Protein AF-A0A936GL35-F1 (afdb_monomer_lite)

Radius of gyration: 24.62 Å; chains: 1; bounding box: 77×46×44 Å

pLDDT: mean 85.45, std 14.95, range [29.06, 98.12]

Structure (mmCIF, N/CA/C/O backbone):
data_AF-A0A936GL35-F1
#
_entry.id   AF-A0A936GL35-F1
#
loop_
_atom_site.group_PDB
_atom_site.id
_atom_site.type_symbol
_atom_site.label_atom_id
_atom_site.label_alt_id
_atom_site.label_comp_id
_atom_site.label_asym_id
_atom_site.label_entity_id
_atom_site.label_seq_id
_atom_site.pdbx_PDB_ins_code
_atom_site.Cartn_x
_atom_site.Cartn_y
_atom_site.Cartn_z
_atom_site.occupancy
_atom_site.B_iso_or_equiv
_atom_site.auth_seq_id
_atom_site.auth_comp_id
_atom_site.auth_asym_id
_atom_site.auth_atom_id
_atom_site.pdbx_PDB_model_num
ATOM 1 N N . MET A 1 1 ? 2.923 -17.963 -24.687 1.00 51.06 1 MET A N 1
ATOM 2 C CA . MET A 1 1 ? 3.925 -16.899 -24.458 1.00 51.06 1 MET A CA 1
ATOM 3 C C . MET A 1 1 ? 3.407 -15.841 -23.490 1.00 51.06 1 MET A C 1
ATOM 5 O O . MET A 1 1 ? 3.815 -15.902 -22.345 1.00 51.06 1 MET A O 1
ATOM 9 N N . GLU A 1 2 ? 2.473 -14.949 -23.850 1.00 57.03 2 GLU A N 1
ATOM 10 C CA . GLU A 1 2 ? 1.998 -13.884 -22.927 1.00 57.03 2 GLU A CA 1
ATOM 11 C C . GLU A 1 2 ? 1.304 -14.424 -21.653 1.00 57.03 2 GLU A C 1
ATOM 13 O O . GLU A 1 2 ? 1.467 -13.886 -20.559 1.00 57.03 2 GLU A O 1
ATOM 18 N N . ASN A 1 3 ? 0.609 -15.560 -21.772 1.00 65.06 3 ASN A N 1
ATOM 19 C CA . ASN A 1 3 ? -0.053 -16.235 -20.650 1.00 65.06 3 ASN A CA 1
ATOM 20 C C . ASN A 1 3 ? 0.929 -16.950 -19.696 1.00 65.06 3 ASN A C 1
ATOM 22 O O . ASN A 1 3 ? 0.654 -17.083 -18.505 1.00 65.06 3 ASN A O 1
ATOM 26 N N . ASP A 1 4 ? 2.087 -17.383 -20.204 1.00 80.75 4 ASP A N 1
ATOM 27 C CA . ASP A 1 4 ? 3.083 -18.113 -19.411 1.00 80.75 4 ASP A CA 1
ATOM 28 C C . ASP A 1 4 ? 3.861 -17.150 -18.507 1.00 80.75 4 ASP A C 1
ATOM 30 O O . ASP A 1 4 ? 4.088 -17.434 -17.334 1.00 80.75 4 ASP A O 1
ATOM 34 N N . SER A 1 5 ? 4.192 -15.962 -19.016 1.00 81.00 5 SER A N 1
ATOM 35 C CA . SER A 1 5 ? 4.879 -14.916 -18.254 1.00 81.00 5 SER A CA 1
ATOM 36 C C . SER A 1 5 ? 4.019 -14.339 -17.122 1.00 81.00 5 SER A C 1
ATOM 38 O O . SER A 1 5 ? 4.527 -14.147 -16.020 1.00 81.00 5 SER A O 1
ATOM 40 N N . ILE A 1 6 ? 2.712 -14.129 -17.336 1.00 84.75 6 ILE A N 1
ATOM 41 C CA . ILE A 1 6 ? 1.787 -13.705 -16.263 1.00 84.75 6 ILE A CA 1
ATOM 42 C C . ILE A 1 6 ? 1.683 -14.781 -15.180 1.00 84.75 6 ILE A C 1
ATOM 44 O O . ILE A 1 6 ? 1.697 -14.470 -13.988 1.00 84.75 6 ILE A O 1
ATOM 48 N N . LYS A 1 7 ? 1.609 -16.054 -15.580 1.00 87.69 7 LYS A N 1
ATOM 49 C CA . LYS A 1 7 ? 1.590 -17.170 -14.634 1.00 87.69 7 LYS A CA 1
ATOM 50 C C . LYS A 1 7 ? 2.860 -17.191 -13.779 1.00 87.69 7 LYS A C 1
ATOM 52 O O . LYS A 1 7 ? 2.754 -17.260 -12.559 1.00 87.69 7 LYS A O 1
ATOM 57 N N . LEU A 1 8 ? 4.032 -17.047 -14.396 1.00 86.75 8 LEU A N 1
ATOM 58 C CA . LEU A 1 8 ? 5.314 -16.989 -13.687 1.00 86.75 8 LEU A CA 1
ATOM 59 C C . LEU A 1 8 ? 5.418 -15.776 -12.749 1.00 86.75 8 LEU A C 1
ATOM 61 O O . LEU A 1 8 ? 5.945 -15.905 -11.646 1.00 86.75 8 LEU A O 1
ATOM 65 N N . LEU A 1 9 ? 4.883 -14.615 -13.146 1.00 86.88 9 LEU A N 1
ATOM 66 C CA . LEU A 1 9 ? 4.795 -13.440 -12.273 1.00 86.88 9 LEU A CA 1
ATOM 67 C C . LEU A 1 9 ? 3.940 -13.737 -11.037 1.00 86.88 9 LEU A C 1
ATOM 69 O O . LEU A 1 9 ? 4.377 -13.489 -9.916 1.00 86.88 9 LEU A O 1
ATOM 73 N N . ASN A 1 10 ? 2.755 -14.322 -11.227 1.00 88.12 10 ASN A N 1
ATOM 74 C CA . ASN A 1 10 ? 1.870 -14.694 -10.123 1.00 88.12 10 ASN A CA 1
ATOM 75 C C . ASN A 1 10 ? 2.507 -15.743 -9.200 1.00 88.12 10 ASN A C 1
ATOM 77 O O . ASN A 1 10 ? 2.387 -15.636 -7.983 1.00 88.12 10 ASN A O 1
ATOM 81 N N . GLU A 1 11 ? 3.220 -16.724 -9.756 1.00 88.56 11 GLU A N 1
ATOM 82 C CA . GLU A 1 11 ? 3.972 -17.715 -8.979 1.00 88.56 11 GLU A CA 1
ATOM 83 C C . GLU A 1 11 ? 5.111 -17.070 -8.173 1.00 88.56 11 GLU A C 1
ATOM 85 O O . GLU A 1 11 ? 5.317 -17.421 -7.011 1.00 88.56 11 GLU A O 1
ATOM 90 N N . GLY A 1 12 ? 5.833 -16.108 -8.756 1.00 86.38 12 GLY A N 1
ATOM 91 C CA . GLY A 1 12 ? 6.865 -15.337 -8.058 1.00 86.38 12 GLY A CA 1
ATOM 92 C C . GLY A 1 12 ? 6.296 -14.519 -6.897 1.00 86.38 12 GLY A C 1
ATOM 93 O O . GLY A 1 12 ? 6.844 -14.548 -5.795 1.00 86.38 12 GLY A O 1
ATOM 94 N N . ILE A 1 13 ? 5.156 -13.852 -7.116 1.00 88.81 13 ILE A N 1
ATOM 95 C CA . ILE A 1 13 ? 4.438 -13.108 -6.071 1.00 88.81 13 ILE A CA 1
ATOM 96 C C . ILE A 1 13 ? 3.977 -14.056 -4.960 1.00 88.81 13 ILE A C 1
ATOM 98 O O . ILE A 1 13 ? 4.218 -13.773 -3.790 1.00 88.81 13 ILE A O 1
ATOM 102 N N . ALA A 1 14 ? 3.361 -15.191 -5.305 1.00 87.50 14 ALA A N 1
ATOM 103 C CA . ALA A 1 14 ? 2.882 -16.167 -4.328 1.00 87.50 14 ALA A CA 1
ATOM 104 C C . ALA A 1 14 ? 4.016 -16.663 -3.418 1.00 87.50 14 ALA A C 1
ATOM 106 O O . ALA A 1 14 ? 3.887 -16.601 -2.198 1.00 87.50 14 ALA A O 1
ATOM 107 N N . LYS A 1 15 ? 5.166 -17.037 -3.995 1.00 86.25 15 LYS A N 1
ATOM 108 C CA . LYS A 1 15 ? 6.361 -17.440 -3.231 1.00 86.25 15 LYS A CA 1
ATOM 109 C C . LYS A 1 15 ? 6.863 -16.333 -2.302 1.00 86.25 15 LYS A C 1
ATOM 111 O O . LYS A 1 15 ? 7.239 -16.602 -1.163 1.00 86.25 15 LYS A O 1
ATOM 116 N N . GLY A 1 16 ? 6.861 -15.087 -2.773 1.00 82.25 16 GLY A N 1
ATOM 117 C CA . GLY A 1 16 ? 7.250 -13.934 -1.964 1.00 82.25 16 GLY A CA 1
ATOM 118 C C . GLY A 1 16 ? 6.297 -13.672 -0.794 1.00 82.25 16 GLY A C 1
ATOM 119 O O . GLY A 1 16 ? 6.745 -13.385 0.314 1.00 82.25 16 GLY A O 1
ATOM 120 N N . LEU A 1 17 ? 4.989 -13.838 -1.007 1.00 85.38 17 LEU A N 1
ATOM 121 C CA . LEU A 1 17 ? 3.982 -13.713 0.047 1.00 85.38 17 LEU A CA 1
ATOM 122 C C . LEU A 1 17 ? 4.060 -14.861 1.059 1.00 85.38 17 LEU A C 1
ATOM 124 O O . LEU A 1 17 ? 3.935 -14.622 2.258 1.00 85.38 17 LEU A O 1
ATOM 128 N N . GLU A 1 18 ? 4.315 -16.089 0.607 1.00 84.69 18 GLU A N 1
ATOM 129 C CA . GLU A 1 18 ? 4.531 -17.250 1.478 1.00 84.69 18 GLU A CA 1
ATOM 130 C C . GLU A 1 18 ? 5.744 -17.065 2.396 1.00 84.69 18 GLU A C 1
ATOM 132 O O . GLU A 1 18 ? 5.697 -17.462 3.564 1.00 84.69 18 GLU A O 1
ATOM 137 N N . ALA A 1 19 ? 6.795 -16.388 1.917 1.00 79.25 19 ALA A N 1
ATOM 138 C CA . ALA A 1 19 ? 7.976 -16.072 2.718 1.00 79.25 19 ALA A CA 1
ATOM 139 C C . ALA A 1 19 ? 7.658 -15.209 3.955 1.00 79.25 19 ALA A C 1
ATOM 141 O O . ALA A 1 19 ? 8.441 -15.191 4.905 1.00 79.25 19 ALA A O 1
ATOM 142 N N . ASN A 1 20 ? 6.500 -14.536 4.010 1.00 72.75 20 ASN A N 1
ATOM 143 C CA . ASN A 1 20 ? 6.080 -13.800 5.205 1.00 72.75 20 ASN A CA 1
ATOM 144 C C . ASN A 1 20 ? 5.788 -14.700 6.410 1.00 72.75 20 ASN A C 1
ATOM 146 O O . ASN A 1 20 ? 5.863 -14.211 7.536 1.00 72.75 20 ASN A O 1
ATOM 150 N N . ASN A 1 21 ? 5.528 -15.992 6.190 1.00 79.94 21 ASN A N 1
ATOM 151 C CA . ASN A 1 21 ? 5.362 -16.982 7.257 1.00 79.94 21 ASN A CA 1
ATOM 152 C C . ASN A 1 21 ? 6.700 -17.519 7.794 1.00 79.94 21 ASN A C 1
ATOM 154 O O . ASN A 1 21 ? 6.721 -18.227 8.800 1.00 79.94 21 ASN A O 1
ATOM 158 N N . LEU A 1 22 ? 7.810 -17.212 7.121 1.00 84.38 22 LEU A N 1
ATOM 159 C CA . LEU A 1 22 ? 9.152 -17.623 7.520 1.00 84.38 22 LEU A CA 1
ATOM 160 C C . LEU A 1 22 ? 9.770 -16.593 8.470 1.00 84.38 22 LEU A C 1
ATOM 162 O O . LEU A 1 22 ? 9.292 -15.467 8.615 1.00 84.38 22 LEU A O 1
ATOM 166 N N . THR A 1 23 ? 10.875 -16.961 9.115 1.00 82.75 23 THR A N 1
ATOM 167 C CA . THR A 1 23 ? 11.624 -16.060 10.003 1.00 82.75 23 THR A CA 1
ATOM 168 C C . THR A 1 23 ? 13.122 -16.115 9.707 1.00 82.75 23 THR A C 1
ATOM 170 O O . THR A 1 23 ? 13.605 -17.003 9.004 1.00 82.75 23 THR A O 1
ATOM 173 N N . GLY A 1 24 ? 13.870 -15.128 10.206 1.00 87.69 24 GLY A N 1
ATOM 174 C CA . GLY A 1 24 ? 15.328 -15.096 10.093 1.00 87.69 24 GLY A CA 1
ATOM 175 C C . GLY A 1 24 ? 15.858 -15.060 8.654 1.00 87.69 24 GLY A C 1
ATOM 176 O O . GLY A 1 24 ? 15.269 -14.452 7.760 1.00 87.69 24 GLY A O 1
ATOM 177 N N . PHE A 1 25 ? 17.011 -15.697 8.441 1.00 90.62 25 PHE A N 1
ATOM 178 C CA . PHE A 1 25 ? 17.733 -15.664 7.165 1.00 90.62 25 PHE A CA 1
ATOM 179 C C . PHE A 1 25 ? 16.987 -16.378 6.030 1.00 90.62 25 PHE A C 1
ATOM 181 O O . PHE A 1 25 ? 17.080 -15.966 4.879 1.00 90.62 25 PHE A O 1
ATOM 188 N N . GLU A 1 26 ? 16.200 -17.407 6.348 1.00 87.38 26 GLU A N 1
ATOM 189 C CA . GLU A 1 26 ? 15.399 -18.130 5.357 1.00 87.38 26 GLU A CA 1
ATOM 190 C C . GLU A 1 26 ? 14.366 -17.210 4.696 1.00 87.38 26 GLU A C 1
ATOM 192 O O . GLU A 1 26 ? 14.246 -17.191 3.470 1.00 87.38 26 GLU A O 1
ATOM 197 N N . LYS A 1 27 ? 13.693 -16.370 5.497 1.00 86.88 27 LYS A N 1
ATOM 198 C CA . LYS A 1 27 ? 12.799 -15.324 4.985 1.00 86.88 27 LYS A CA 1
ATOM 199 C C . LYS A 1 27 ? 13.535 -14.378 4.039 1.00 86.88 27 LYS A C 1
ATOM 201 O O . LYS A 1 27 ? 13.040 -14.104 2.948 1.00 86.88 27 LYS A O 1
ATOM 206 N N . ALA A 1 28 ? 14.708 -13.891 4.445 1.00 87.25 28 ALA A N 1
ATOM 207 C CA . ALA A 1 28 ? 15.498 -12.963 3.637 1.00 87.25 28 ALA A CA 1
ATOM 208 C C . ALA A 1 28 ? 15.908 -13.585 2.293 1.00 87.25 28 ALA A C 1
ATOM 210 O O . ALA A 1 28 ? 15.754 -12.956 1.246 1.00 87.25 28 ALA A O 1
ATOM 211 N N . PHE A 1 29 ? 16.361 -14.839 2.313 1.00 90.06 29 PHE A N 1
ATOM 212 C CA . PHE A 1 29 ? 16.752 -15.570 1.113 1.00 90.06 29 PHE A CA 1
ATOM 213 C C . PHE A 1 29 ? 15.563 -15.798 0.169 1.00 90.06 29 PHE A C 1
ATOM 215 O O . PHE A 1 29 ? 15.650 -15.481 -1.014 1.00 90.06 29 PHE A O 1
ATOM 222 N N . LYS A 1 30 ? 14.418 -16.260 0.689 1.00 88.50 30 LYS A N 1
ATOM 223 C CA . LYS A 1 30 ? 13.209 -16.500 -0.118 1.00 88.50 30 LYS A CA 1
ATOM 224 C C . LYS A 1 30 ? 12.635 -15.224 -0.723 1.00 88.50 30 LYS A C 1
ATOM 226 O O . LYS A 1 30 ? 12.221 -15.227 -1.882 1.00 88.50 30 LYS A O 1
ATOM 231 N N . LEU A 1 31 ? 12.647 -14.127 0.032 1.00 87.00 31 LEU A N 1
ATOM 232 C CA . LEU A 1 31 ? 12.223 -12.828 -0.479 1.00 87.00 31 LEU A CA 1
ATOM 233 C C . LEU A 1 31 ? 13.169 -12.332 -1.582 1.00 87.00 31 LEU A C 1
ATOM 235 O O . LEU A 1 31 ? 12.703 -11.846 -2.608 1.00 87.00 31 LEU A O 1
ATOM 239 N N . SER A 1 32 ? 14.483 -12.518 -1.412 1.00 88.31 32 SER A N 1
ATOM 240 C CA . SER A 1 32 ? 15.481 -12.178 -2.431 1.00 88.31 32 SER A CA 1
ATOM 241 C C . SER A 1 32 ? 15.303 -12.993 -3.715 1.00 88.31 32 SER A C 1
ATOM 243 O O . SER A 1 32 ? 15.305 -12.409 -4.798 1.00 88.31 32 SER A O 1
ATOM 245 N N . GLU A 1 33 ? 15.064 -14.307 -3.618 1.00 89.69 33 GLU A N 1
ATOM 246 C CA . GLU A 1 33 ? 14.746 -15.150 -4.781 1.00 89.69 33 GLU A CA 1
ATOM 247 C C . GLU A 1 33 ? 13.512 -14.625 -5.528 1.00 89.69 33 GLU A C 1
ATOM 249 O O . GLU A 1 33 ? 13.537 -14.486 -6.753 1.00 89.69 33 GLU A O 1
ATOM 254 N N . ALA A 1 34 ? 12.442 -14.290 -4.798 1.00 89.75 34 ALA A N 1
ATOM 255 C CA . ALA A 1 34 ? 11.228 -13.739 -5.392 1.00 89.75 34 ALA A CA 1
ATOM 256 C C . ALA A 1 34 ? 11.496 -12.397 -6.093 1.00 89.75 34 ALA A C 1
ATOM 258 O O . ALA A 1 34 ? 11.051 -12.201 -7.223 1.00 89.75 34 ALA A O 1
ATOM 259 N N . MET A 1 35 ? 12.266 -11.498 -5.470 1.00 90.38 35 MET A N 1
ATOM 260 C CA . MET A 1 35 ? 12.645 -10.217 -6.074 1.00 90.38 35 MET A CA 1
ATOM 261 C C . MET A 1 35 ? 13.411 -10.408 -7.385 1.00 90.38 35 MET A C 1
ATOM 263 O O . MET A 1 35 ? 13.028 -9.813 -8.388 1.00 90.38 35 MET A O 1
ATOM 267 N N . VAL A 1 36 ? 14.426 -11.279 -7.416 1.00 90.88 36 VAL A N 1
ATOM 268 C CA . VAL A 1 36 ? 15.220 -11.557 -8.629 1.00 90.88 36 VAL A CA 1
ATOM 269 C C . VAL A 1 36 ? 14.340 -12.098 -9.757 1.00 90.88 36 VAL A C 1
ATOM 271 O O . VAL A 1 36 ? 14.443 -11.658 -10.905 1.00 90.88 36 VAL A O 1
ATOM 274 N N . VAL A 1 37 ? 13.428 -13.022 -9.440 1.00 90.44 37 VAL A N 1
ATOM 275 C CA . VAL A 1 37 ? 12.483 -13.569 -10.423 1.00 90.44 37 VAL A CA 1
ATOM 276 C C . VAL A 1 37 ? 11.584 -12.464 -10.975 1.00 90.44 37 VAL A C 1
ATOM 278 O O . VAL A 1 37 ? 11.484 -12.313 -12.194 1.00 90.44 37 VAL A O 1
ATOM 281 N N . LEU A 1 38 ? 10.972 -11.652 -10.111 1.00 92.50 38 LEU A N 1
ATOM 282 C CA . LEU A 1 38 ? 10.093 -10.560 -10.536 1.00 92.50 38 LEU A CA 1
ATOM 283 C C . LEU A 1 38 ? 10.844 -9.503 -11.352 1.00 92.50 38 LEU A C 1
ATOM 285 O O . LEU A 1 38 ? 10.326 -9.024 -12.362 1.00 92.50 38 LEU A O 1
ATOM 289 N N . GLU A 1 39 ? 12.082 -9.181 -10.977 1.00 91.94 39 GLU A N 1
ATOM 290 C CA . GLU A 1 39 ? 12.938 -8.293 -11.755 1.00 91.94 39 GLU A CA 1
ATOM 291 C C . GLU A 1 39 ? 13.219 -8.853 -13.150 1.00 91.94 39 GLU A C 1
ATOM 293 O O . GLU A 1 39 ? 13.154 -8.107 -14.124 1.00 91.94 39 GLU A O 1
ATOM 298 N N . SER A 1 40 ? 13.471 -10.152 -13.294 1.00 90.88 40 SER A N 1
ATOM 299 C CA . SER A 1 40 ? 13.706 -10.745 -14.617 1.00 90.88 40 SER A CA 1
ATOM 300 C C . SER A 1 40 ? 12.449 -10.766 -15.502 1.00 90.88 40 SER A C 1
ATOM 302 O O . SER A 1 40 ? 12.537 -10.546 -16.709 1.00 90.88 40 SER A O 1
ATOM 304 N N . LEU A 1 41 ? 11.271 -10.983 -14.905 1.00 90.62 41 LEU A N 1
ATOM 305 C CA . LEU A 1 41 ? 10.007 -11.160 -15.628 1.00 90.62 41 LEU A CA 1
ATOM 306 C C . LEU A 1 41 ? 9.317 -9.843 -15.996 1.00 90.62 41 LEU A C 1
ATOM 308 O O . LEU A 1 41 ? 8.616 -9.779 -17.005 1.00 90.62 41 LEU A O 1
ATOM 312 N N . LEU A 1 42 ? 9.506 -8.785 -15.203 1.00 91.38 42 LEU A N 1
ATOM 313 C CA . LEU A 1 42 ? 8.980 -7.448 -15.493 1.00 91.38 42 LEU A CA 1
ATOM 314 C C . LEU A 1 42 ? 9.821 -6.764 -16.580 1.00 91.38 42 LEU A C 1
ATOM 316 O O . LEU A 1 42 ? 10.592 -5.834 -16.313 1.00 91.38 42 LEU A O 1
ATOM 320 N N . THR A 1 43 ? 9.695 -7.257 -17.811 1.00 91.25 43 THR A N 1
ATOM 321 C CA . THR A 1 43 ? 10.356 -6.704 -18.998 1.00 91.25 43 THR A CA 1
ATOM 322 C C . THR A 1 43 ? 9.789 -5.335 -19.374 1.00 91.25 43 THR A C 1
ATOM 324 O O . THR A 1 43 ? 8.773 -4.879 -18.843 1.00 91.25 43 THR A O 1
ATOM 327 N N . ASP A 1 44 ? 10.428 -4.674 -20.335 1.00 91.38 44 ASP A N 1
ATOM 328 C CA . ASP A 1 44 ? 9.981 -3.375 -20.840 1.00 91.38 44 ASP A CA 1
ATOM 329 C C . ASP A 1 44 ? 8.548 -3.408 -21.371 1.00 91.38 44 ASP A C 1
ATOM 331 O O . ASP A 1 44 ? 7.792 -2.465 -21.143 1.00 91.38 44 ASP A O 1
ATOM 335 N N . ASP A 1 45 ? 8.148 -4.499 -22.020 1.00 89.12 45 ASP A N 1
ATOM 336 C CA . ASP A 1 45 ? 6.800 -4.632 -22.570 1.00 89.12 45 ASP A CA 1
ATOM 337 C C . ASP A 1 45 ? 5.735 -4.807 -21.483 1.00 89.12 45 ASP A C 1
ATOM 339 O O . ASP A 1 45 ? 4.635 -4.283 -21.635 1.00 89.12 45 ASP A O 1
ATOM 343 N N . TYR A 1 46 ? 6.080 -5.419 -20.345 1.00 89.31 46 TYR A N 1
ATOM 344 C CA . TYR A 1 46 ? 5.209 -5.457 -19.164 1.00 89.31 46 TYR A CA 1
ATOM 345 C C . TYR A 1 46 ? 5.174 -4.121 -18.418 1.00 89.31 46 TYR A C 1
ATOM 347 O O . TYR A 1 46 ? 4.128 -3.707 -17.916 1.00 89.31 46 TYR A O 1
ATOM 355 N N . MET A 1 47 ? 6.303 -3.416 -18.352 1.00 93.75 47 MET A N 1
ATOM 356 C CA . MET A 1 47 ? 6.390 -2.149 -17.627 1.00 93.75 47 MET A CA 1
ATOM 357 C C . MET A 1 47 ? 5.693 -0.999 -18.358 1.00 93.75 47 MET A C 1
ATOM 359 O O . MET A 1 47 ? 5.095 -0.151 -17.698 1.00 93.75 47 MET A O 1
ATOM 363 N N . LYS A 1 48 ? 5.724 -0.958 -19.697 1.00 93.19 48 LYS A N 1
ATOM 364 C CA . LYS A 1 48 ? 5.070 0.087 -20.512 1.00 93.19 48 LYS A CA 1
ATOM 365 C C . LYS A 1 48 ? 3.598 0.337 -20.131 1.00 93.19 48 LYS A C 1
ATOM 367 O O . LYS A 1 48 ? 3.285 1.483 -19.797 1.00 93.19 48 LYS A O 1
ATOM 372 N N . PRO A 1 49 ? 2.691 -0.663 -20.136 1.00 92.25 49 PRO A N 1
ATOM 373 C CA . PRO A 1 49 ? 1.289 -0.441 -19.783 1.00 92.25 49 PRO A CA 1
ATOM 374 C C . PRO A 1 49 ? 1.109 -0.049 -18.312 1.00 92.25 49 PRO A C 1
ATOM 376 O O . PRO A 1 49 ? 0.253 0.774 -18.004 1.00 92.25 49 PRO A O 1
ATOM 379 N N . ILE A 1 50 ? 1.942 -0.565 -17.402 1.00 92.69 50 ILE A N 1
ATOM 380 C CA . ILE A 1 50 ? 1.888 -0.194 -15.981 1.00 92.69 50 ILE A CA 1
ATOM 381 C C . ILE A 1 50 ? 2.273 1.277 -15.791 1.00 92.69 50 ILE A C 1
ATOM 383 O O . ILE A 1 50 ? 1.557 2.027 -15.128 1.00 92.69 50 ILE A O 1
ATOM 387 N N . ILE A 1 51 ? 3.365 1.716 -16.422 1.00 92.50 51 ILE A N 1
ATOM 388 C CA . ILE A 1 51 ? 3.822 3.111 -16.394 1.00 92.50 51 ILE A CA 1
ATOM 389 C C . ILE A 1 51 ? 2.783 4.038 -17.032 1.00 92.50 51 ILE A C 1
ATOM 391 O O . ILE A 1 51 ? 2.587 5.148 -16.544 1.00 92.50 51 ILE A O 1
ATOM 395 N N . ALA A 1 52 ? 2.070 3.588 -18.067 1.00 92.38 52 ALA A N 1
ATOM 396 C CA . ALA A 1 52 ? 0.998 4.366 -18.688 1.00 92.38 52 ALA A CA 1
ATOM 397 C C . ALA A 1 52 ? -0.176 4.655 -17.731 1.00 92.38 52 ALA A C 1
ATOM 399 O O . ALA A 1 52 ? -0.882 5.643 -17.918 1.00 92.38 52 ALA A O 1
ATOM 400 N N . MET A 1 53 ? -0.369 3.844 -16.683 1.00 92.81 53 MET A N 1
ATOM 401 C CA . MET A 1 53 ? -1.386 4.095 -15.654 1.00 92.81 53 MET A CA 1
ATOM 402 C C . MET A 1 53 ? -0.925 5.065 -14.550 1.00 92.81 53 MET A C 1
ATOM 404 O O . MET A 1 53 ? -1.732 5.415 -13.680 1.00 92.81 53 MET A O 1
ATOM 408 N N . LYS A 1 54 ? 0.338 5.513 -14.565 1.00 91.75 54 LYS A N 1
ATOM 409 C CA . LYS A 1 54 ? 0.886 6.487 -13.608 1.00 91.75 54 LYS A CA 1
ATOM 410 C C . LYS A 1 54 ? 0.069 7.785 -13.608 1.00 91.75 54 LYS A C 1
ATOM 412 O O . LYS A 1 54 ? -0.325 8.288 -14.657 1.00 91.75 54 LYS A O 1
ATOM 417 N N . GLY A 1 55 ? -0.173 8.338 -12.424 1.00 89.56 55 GLY A N 1
ATOM 418 C CA . GLY A 1 55 ? -0.927 9.576 -12.215 1.00 89.56 55 GLY A CA 1
ATOM 419 C C . GLY A 1 55 ? -2.442 9.412 -12.340 1.00 89.56 55 GLY A C 1
ATOM 420 O O . GLY A 1 55 ? -3.197 10.351 -12.078 1.00 89.56 55 GLY A O 1
ATOM 421 N N . SER A 1 56 ? -2.921 8.216 -12.690 1.00 90.44 56 SER A N 1
ATOM 422 C CA . SER A 1 56 ? -4.347 7.918 -12.782 1.00 90.44 56 SER A CA 1
ATOM 423 C C . SER A 1 56 ? -4.893 7.343 -11.473 1.00 90.44 56 SER A C 1
ATOM 425 O O . SER A 1 56 ? -4.173 6.782 -10.651 1.00 90.44 56 SER A O 1
ATOM 427 N N . ARG A 1 57 ? -6.215 7.435 -11.287 1.00 88.75 57 ARG A N 1
ATOM 428 C CA . ARG A 1 57 ? -6.908 6.758 -10.173 1.00 88.75 57 ARG A CA 1
ATOM 429 C C . ARG A 1 57 ? -6.974 5.237 -10.347 1.00 88.75 57 ARG A C 1
ATOM 431 O O . ARG A 1 57 ? -7.253 4.546 -9.375 1.00 88.75 57 ARG A O 1
ATOM 438 N N . LEU A 1 58 ? -6.788 4.745 -11.573 1.00 92.94 58 LEU A N 1
ATOM 439 C CA . LEU A 1 58 ? -6.857 3.321 -11.898 1.00 92.94 58 LEU A CA 1
ATOM 440 C C . LEU A 1 58 ? -5.518 2.612 -11.684 1.00 92.94 58 LEU A C 1
ATOM 442 O O . LEU A 1 58 ? -5.535 1.420 -11.408 1.00 92.94 58 LEU A O 1
ATOM 446 N N . GLY A 1 59 ? -4.396 3.326 -11.790 1.00 94.44 59 GLY A N 1
ATOM 447 C CA . GLY A 1 59 ? -3.049 2.816 -11.534 1.00 94.44 59 GLY A CA 1
ATOM 448 C C . GLY A 1 59 ? -2.540 3.216 -10.158 1.00 94.44 59 GLY A C 1
ATOM 449 O O . GLY A 1 59 ? -3.077 2.780 -9.145 1.00 94.44 59 GLY A O 1
ATOM 450 N N . PHE A 1 60 ? -1.516 4.067 -10.146 1.00 95.06 60 PHE A N 1
ATOM 451 C CA . PHE A 1 60 ? -0.853 4.600 -8.956 1.00 95.06 60 PHE A CA 1
ATOM 452 C C . PHE A 1 60 ? -0.454 6.061 -9.184 1.00 95.06 60 PHE A C 1
ATOM 454 O O . PHE A 1 60 ? -0.298 6.498 -10.328 1.00 95.06 60 PHE A O 1
ATOM 461 N N . LYS A 1 61 ? -0.256 6.816 -8.103 1.00 93.25 61 LYS A N 1
ATOM 462 C CA . LYS A 1 61 ? 0.220 8.206 -8.161 1.00 93.25 61 LYS A CA 1
ATOM 463 C C . LYS A 1 61 ? 1.657 8.332 -7.687 1.00 93.25 61 LYS A C 1
ATOM 465 O O . LYS A 1 61 ? 2.154 7.490 -6.936 1.00 93.25 61 LYS A O 1
ATOM 470 N N . THR A 1 62 ? 2.303 9.418 -8.089 1.00 92.56 62 THR A N 1
ATOM 471 C CA . THR A 1 62 ? 3.638 9.787 -7.626 1.00 92.56 62 THR A CA 1
ATOM 472 C C . THR A 1 62 ? 3.707 11.247 -7.193 1.00 92.56 62 THR A C 1
ATOM 474 O O . THR A 1 62 ? 2.966 12.096 -7.686 1.00 92.56 62 THR A O 1
ATOM 477 N N . ASP A 1 63 ? 4.630 11.571 -6.290 1.00 90.19 63 ASP A N 1
ATOM 478 C CA . ASP A 1 63 ? 4.943 12.960 -5.914 1.00 90.19 63 ASP A CA 1
ATOM 479 C C . ASP A 1 63 ? 5.631 13.763 -7.036 1.00 90.19 63 ASP A C 1
ATOM 481 O O . ASP A 1 63 ? 5.811 14.973 -6.911 1.00 90.19 63 ASP A O 1
ATOM 485 N N . LYS A 1 64 ? 5.948 13.111 -8.161 1.00 89.31 64 LYS A N 1
ATOM 486 C CA . LYS A 1 64 ? 6.501 13.718 -9.376 1.00 89.31 64 LYS A CA 1
ATOM 487 C C . LYS A 1 64 ? 5.489 13.834 -10.521 1.00 89.31 64 LYS A C 1
ATOM 489 O O . LYS A 1 64 ? 5.855 14.221 -11.622 1.00 89.31 64 LYS A O 1
ATOM 494 N N . ASP A 1 65 ? 4.206 13.538 -10.298 1.00 83.31 65 ASP A N 1
ATOM 495 C CA . ASP A 1 65 ? 3.196 13.560 -11.374 1.00 83.31 65 ASP A CA 1
ATOM 496 C C . ASP A 1 65 ? 3.007 14.954 -12.001 1.00 83.31 65 ASP A C 1
ATOM 498 O O . ASP A 1 65 ? 2.596 15.084 -13.154 1.00 83.31 65 ASP A O 1
ATOM 502 N N . THR A 1 66 ? 3.337 16.011 -11.261 1.00 69.56 66 THR A N 1
ATOM 503 C CA . THR A 1 66 ? 3.314 17.390 -11.744 1.00 69.56 66 THR A CA 1
ATOM 504 C C . THR A 1 66 ? 4.731 17.863 -12.068 1.00 69.56 66 THR A C 1
ATOM 506 O O . THR A 1 66 ? 5.545 17.953 -11.154 1.00 69.56 66 THR A O 1
ATOM 509 N N . LYS A 1 67 ? 4.961 18.286 -13.325 1.00 53.59 67 LYS A N 1
ATOM 510 C CA . LYS A 1 67 ? 6.153 19.000 -13.857 1.00 53.59 67 LYS A CA 1
ATOM 511 C C . LYS A 1 67 ? 7.256 18.158 -14.516 1.00 53.59 67 LYS A C 1
ATOM 513 O O . LYS A 1 67 ? 8.402 18.281 -14.112 1.00 53.59 67 LYS A O 1
ATOM 518 N N . GLY A 1 68 ? 6.968 17.384 -15.567 1.00 61.56 68 GLY A N 1
ATOM 519 C CA . GLY A 1 68 ? 7.995 16.856 -16.499 1.00 61.56 68 GLY A CA 1
ATOM 520 C C . GLY A 1 68 ? 9.096 15.959 -15.899 1.00 61.56 68 GLY A C 1
ATOM 521 O O . GLY A 1 68 ? 9.910 15.416 -16.636 1.00 61.56 68 GLY A O 1
ATOM 522 N N . ASP A 1 69 ? 9.101 15.792 -14.582 1.00 75.06 69 ASP A N 1
ATOM 523 C CA . ASP A 1 69 ? 9.950 14.939 -13.782 1.00 75.06 69 ASP A CA 1
ATOM 524 C C . ASP A 1 69 ? 9.190 13.629 -13.586 1.00 75.06 69 ASP A C 1
ATOM 526 O O . ASP A 1 69 ? 7.975 13.591 -13.400 1.00 75.06 69 ASP A O 1
ATOM 530 N N . SER A 1 70 ? 9.890 12.518 -13.707 1.00 84.06 70 SER A N 1
ATOM 531 C CA . SER A 1 70 ? 9.314 11.201 -13.508 1.00 84.06 70 SER A CA 1
ATOM 532 C C . SER A 1 70 ? 10.383 10.334 -12.899 1.00 84.06 70 SER A C 1
ATOM 534 O O . SER A 1 70 ? 11.547 10.389 -13.296 1.00 84.06 70 SER A O 1
ATOM 536 N N . TYR A 1 71 ? 9.977 9.475 -11.972 1.00 91.25 71 TYR A N 1
ATOM 537 C CA . TYR A 1 71 ? 10.829 8.361 -11.598 1.00 91.25 71 TYR A CA 1
ATOM 538 C C . TYR A 1 71 ? 11.183 7.538 -12.835 1.00 91.25 71 TYR A C 1
ATOM 540 O O . TYR A 1 71 ? 10.369 7.400 -13.759 1.00 91.25 71 TYR A O 1
ATOM 548 N N . SER A 1 72 ? 12.412 7.024 -12.842 1.00 92.88 72 SER A N 1
ATOM 549 C CA . SER A 1 72 ? 12.877 6.134 -13.893 1.00 92.88 72 SER A CA 1
ATOM 550 C C . SER A 1 72 ? 12.084 4.826 -13.863 1.00 92.88 72 SER A C 1
ATOM 552 O O . SER A 1 72 ? 11.472 4.466 -12.849 1.00 92.88 72 SER A O 1
ATOM 554 N N . LYS A 1 73 ? 12.105 4.092 -14.977 1.00 93.06 73 LYS A N 1
ATOM 555 C CA . LYS A 1 73 ? 11.470 2.773 -15.085 1.00 93.06 73 LYS A CA 1
ATOM 556 C C . LYS A 1 73 ? 11.965 1.831 -13.984 1.00 93.06 73 LYS A C 1
ATOM 558 O O . LYS A 1 73 ? 11.171 1.081 -13.431 1.00 93.06 73 LYS A O 1
ATOM 563 N N . GLU A 1 74 ? 13.245 1.912 -13.636 1.00 94.00 74 GLU A N 1
ATOM 564 C CA . GLU A 1 74 ? 13.904 1.093 -12.616 1.00 94.00 74 GLU A CA 1
ATOM 565 C C . GLU A 1 74 ? 13.334 1.383 -11.221 1.00 94.00 74 GLU A C 1
ATOM 567 O O . GLU A 1 74 ? 12.985 0.455 -10.494 1.00 94.00 74 GLU A O 1
ATOM 572 N N . ILE A 1 75 ? 13.146 2.662 -10.869 1.00 94.56 75 ILE A N 1
ATOM 573 C CA . ILE A 1 75 ? 12.530 3.046 -9.589 1.00 94.56 75 ILE A CA 1
ATOM 574 C C . ILE A 1 75 ? 11.071 2.585 -9.532 1.00 94.56 75 ILE A C 1
ATOM 576 O O . ILE A 1 75 ? 10.646 2.025 -8.520 1.00 94.56 75 ILE A O 1
ATOM 580 N N . ILE A 1 76 ? 10.307 2.784 -10.613 1.00 95.00 76 ILE A N 1
ATOM 581 C CA . ILE A 1 76 ? 8.903 2.354 -10.680 1.00 95.00 76 ILE A CA 1
ATOM 582 C C . ILE A 1 76 ? 8.805 0.833 -10.543 1.00 95.00 76 ILE A C 1
ATOM 584 O O . ILE A 1 76 ? 7.979 0.344 -9.778 1.00 95.00 76 ILE A O 1
ATOM 588 N N . LYS A 1 77 ? 9.666 0.090 -11.242 1.00 95.81 77 LYS A N 1
ATOM 589 C CA . LYS A 1 77 ? 9.734 -1.372 -11.185 1.00 95.81 77 LYS A CA 1
ATOM 590 C C . LYS A 1 77 ? 10.052 -1.871 -9.777 1.00 95.81 77 LYS A C 1
ATOM 592 O O . LYS A 1 77 ? 9.337 -2.732 -9.280 1.00 95.81 77 LYS A O 1
ATOM 597 N N . ARG A 1 78 ? 11.050 -1.290 -9.105 1.00 95.62 78 ARG A N 1
ATOM 598 C CA . ARG A 1 78 ? 11.379 -1.613 -7.708 1.00 95.62 78 ARG A CA 1
ATOM 599 C C . ARG A 1 78 ? 10.185 -1.388 -6.777 1.00 95.62 78 ARG A C 1
ATOM 601 O O . ARG A 1 78 ? 9.830 -2.281 -6.016 1.00 95.62 78 ARG A O 1
ATOM 608 N N . CYS A 1 79 ? 9.536 -0.226 -6.877 1.00 95.56 79 CYS A N 1
ATOM 609 C CA . CYS A 1 79 ? 8.373 0.103 -6.048 1.00 95.56 79 CYS A CA 1
ATOM 610 C C . CYS A 1 79 ? 7.178 -0.813 -6.330 1.00 95.56 79 CYS A C 1
ATOM 612 O O . CYS A 1 79 ? 6.446 -1.178 -5.416 1.00 95.56 79 CYS A O 1
ATOM 614 N N . LEU A 1 80 ? 6.975 -1.186 -7.594 1.00 96.19 80 LEU A N 1
ATOM 615 C CA . LEU A 1 80 ? 5.950 -2.142 -7.984 1.00 96.19 80 LEU A CA 1
ATOM 616 C C . LEU A 1 80 ? 6.204 -3.509 -7.342 1.00 96.19 80 LEU A C 1
ATOM 618 O O . LEU A 1 80 ? 5.278 -4.076 -6.771 1.00 96.19 80 LEU A O 1
ATOM 622 N N . ILE A 1 81 ? 7.438 -4.019 -7.425 1.00 95.06 81 ILE A N 1
ATOM 623 C CA . ILE A 1 81 ? 7.835 -5.298 -6.820 1.00 95.06 81 ILE A CA 1
ATOM 624 C C . ILE A 1 81 ? 7.590 -5.267 -5.310 1.00 95.06 81 ILE A C 1
ATOM 626 O O . ILE A 1 81 ? 6.945 -6.165 -4.778 1.00 95.06 81 ILE A O 1
ATOM 630 N N . GLU A 1 82 ? 8.035 -4.208 -4.633 1.00 93.25 82 GLU A N 1
ATOM 631 C CA . GLU A 1 82 ? 7.788 -4.009 -3.203 1.00 93.25 82 GLU A CA 1
ATOM 632 C C . GLU A 1 82 ? 6.285 -4.035 -2.887 1.00 93.25 82 GLU A C 1
ATOM 634 O O . GLU A 1 82 ? 5.840 -4.803 -2.039 1.00 93.25 82 GLU A O 1
ATOM 639 N N . ALA A 1 83 ? 5.476 -3.278 -3.632 1.00 94.31 83 ALA A N 1
ATOM 640 C CA . ALA A 1 83 ? 4.034 -3.207 -3.427 1.00 94.31 83 ALA A CA 1
ATOM 641 C C . ALA A 1 83 ? 3.337 -4.572 -3.605 1.00 94.31 83 ALA A C 1
ATOM 643 O O . ALA A 1 83 ? 2.511 -4.957 -2.774 1.00 94.31 83 ALA A O 1
ATOM 644 N N . VAL A 1 84 ? 3.670 -5.338 -4.650 1.00 94.69 84 VAL A N 1
ATOM 645 C CA . VAL A 1 84 ? 3.047 -6.659 -4.863 1.00 94.69 84 VAL A CA 1
ATOM 646 C C . VAL A 1 84 ? 3.508 -7.694 -3.838 1.00 94.69 84 VAL A C 1
ATOM 648 O O . VAL A 1 84 ? 2.706 -8.529 -3.425 1.00 94.69 84 VAL A O 1
ATOM 651 N N . LEU A 1 85 ? 4.751 -7.604 -3.353 1.00 91.75 85 LEU A N 1
ATOM 652 C CA . LEU A 1 85 ? 5.258 -8.441 -2.258 1.00 91.75 85 LEU A CA 1
ATOM 653 C C . LEU A 1 85 ? 4.667 -8.055 -0.891 1.00 91.75 85 LEU A C 1
ATOM 655 O O . LEU A 1 85 ? 4.602 -8.888 0.009 1.00 91.75 85 LEU A O 1
ATOM 659 N N . MET A 1 86 ? 4.164 -6.827 -0.747 1.00 90.69 86 MET A N 1
ATOM 660 C CA . MET A 1 86 ? 3.308 -6.416 0.373 1.00 90.69 86 MET A CA 1
ATOM 661 C C . MET A 1 86 ? 1.840 -6.849 0.200 1.00 90.69 86 MET A C 1
ATOM 663 O O . MET A 1 86 ? 1.014 -6.589 1.074 1.00 90.69 86 MET A O 1
ATOM 667 N N . GLY A 1 87 ? 1.498 -7.502 -0.915 1.00 92.50 87 GLY A N 1
ATOM 668 C CA . GLY A 1 87 ? 0.175 -8.071 -1.176 1.00 92.50 87 GLY A CA 1
ATOM 669 C C . GLY A 1 87 ? -0.822 -7.117 -1.831 1.00 92.50 87 GLY A C 1
ATOM 670 O O . GLY A 1 87 ? -1.999 -7.462 -1.950 1.00 92.50 87 GLY A O 1
ATOM 671 N N . VAL A 1 88 ? -0.396 -5.925 -2.262 1.00 95.44 88 VAL A N 1
ATOM 672 C CA . VAL A 1 88 ? -1.264 -5.011 -3.016 1.00 95.44 88 VAL A CA 1
ATOM 673 C C . VAL A 1 88 ? -1.101 -5.168 -4.530 1.00 95.44 88 VAL A C 1
ATOM 675 O O . VAL A 1 88 ? -0.375 -6.028 -5.013 1.00 95.44 88 VAL A O 1
ATOM 678 N N . GLN A 1 89 ? -1.842 -4.373 -5.303 1.00 94.50 89 GLN A N 1
ATOM 679 C CA . GLN A 1 89 ? -1.961 -4.523 -6.754 1.00 94.50 89 GLN A CA 1
ATOM 680 C C . GLN A 1 89 ? -1.409 -3.281 -7.473 1.00 94.50 89 GLN A C 1
ATOM 682 O O . GLN A 1 89 ? -1.469 -2.184 -6.911 1.00 94.50 89 GLN A O 1
ATOM 687 N N . PRO A 1 90 ? -0.959 -3.406 -8.738 1.00 92.25 90 PRO A N 1
ATOM 688 C CA . PRO A 1 90 ? -0.570 -2.264 -9.573 1.00 92.25 90 PRO A CA 1
ATOM 689 C C . PRO A 1 90 ? -1.731 -1.332 -9.961 1.00 92.25 90 PRO A C 1
ATOM 691 O O . PRO A 1 90 ? -1.524 -0.343 -10.664 1.00 92.25 90 PRO A O 1
ATOM 694 N N . VAL A 1 91 ? -2.952 -1.675 -9.550 1.00 94.25 91 VAL A N 1
ATOM 695 C CA . VAL A 1 91 ? -4.202 -1.020 -9.930 1.00 94.25 91 VAL A CA 1
ATOM 696 C C . VAL A 1 91 ? -4.993 -0.574 -8.703 1.00 94.25 91 VAL A C 1
ATOM 698 O O . VAL A 1 91 ? -4.696 -0.956 -7.572 1.00 94.25 91 VAL A O 1
ATOM 701 N N . GLY A 1 92 ? -6.023 0.239 -8.928 1.00 95.31 92 GLY A N 1
ATOM 702 C CA . GLY A 1 92 ? -6.948 0.692 -7.889 1.00 95.31 92 GLY A CA 1
ATOM 703 C C . GLY A 1 92 ? -6.351 1.728 -6.939 1.00 95.31 92 GLY A C 1
ATOM 704 O O . GLY A 1 92 ? -6.895 1.939 -5.856 1.00 95.31 92 GLY A O 1
ATOM 705 N N . ASN A 1 93 ? -5.241 2.373 -7.319 1.00 95.75 93 ASN A N 1
ATOM 706 C CA . ASN A 1 93 ? -4.499 3.298 -6.468 1.00 95.75 93 ASN A CA 1
ATOM 707 C C . ASN A 1 93 ? -4.066 2.629 -5.158 1.00 95.75 93 ASN A C 1
ATOM 709 O O . ASN A 1 93 ? -4.144 3.263 -4.114 1.00 95.75 93 ASN A O 1
ATOM 713 N N . HIS A 1 94 ? -3.668 1.349 -5.165 1.00 96.56 94 HIS A N 1
ATOM 714 C CA . HIS A 1 94 ? -3.331 0.631 -3.928 1.00 96.56 94 HIS A CA 1
ATOM 715 C C . HIS A 1 94 ? -1.971 1.016 -3.331 1.00 96.56 94 HIS A C 1
ATOM 717 O O . HIS A 1 94 ? -1.783 0.929 -2.117 1.00 96.56 94 HIS A O 1
ATOM 723 N N . PHE A 1 95 ? -1.040 1.476 -4.158 1.00 96.12 95 PHE A N 1
ATOM 724 C CA . PHE A 1 95 ? 0.232 2.037 -3.718 1.00 96.12 95 PHE A CA 1
ATOM 725 C C . PHE A 1 95 ? 0.505 3.343 -4.464 1.00 96.12 95 PHE A C 1
ATOM 727 O O . PHE A 1 95 ? -0.052 3.572 -5.535 1.00 96.12 95 PHE A O 1
ATOM 734 N N . ASN A 1 96 ? 1.353 4.186 -3.885 1.00 94.81 96 ASN A N 1
ATOM 735 C CA . ASN A 1 96 ? 1.905 5.383 -4.506 1.00 94.81 96 ASN A CA 1
ATOM 736 C C . ASN A 1 96 ? 3.426 5.373 -4.374 1.00 94.81 96 ASN A C 1
ATOM 738 O O . ASN A 1 96 ? 3.960 4.748 -3.459 1.00 94.81 96 ASN A O 1
ATOM 742 N N . ILE A 1 97 ? 4.109 6.103 -5.254 1.00 93.81 97 ILE A N 1
ATOM 743 C CA . ILE A 1 97 ? 5.558 6.304 -5.164 1.00 93.81 97 ILE A CA 1
ATOM 744 C C . ILE A 1 97 ? 5.825 7.694 -4.621 1.00 93.81 97 ILE A C 1
ATOM 746 O O . ILE A 1 97 ? 5.384 8.687 -5.197 1.00 93.81 97 ILE A O 1
ATOM 750 N N . ILE A 1 98 ? 6.541 7.767 -3.511 1.00 90.69 98 ILE A N 1
ATOM 751 C CA . ILE A 1 98 ? 6.827 9.031 -2.848 1.00 90.69 98 ILE A CA 1
ATOM 752 C C . ILE A 1 98 ? 8.298 9.031 -2.446 1.00 90.69 98 ILE A C 1
ATOM 754 O O . ILE A 1 98 ? 8.774 8.044 -1.890 1.00 90.69 98 ILE A O 1
ATOM 758 N N . ALA A 1 99 ? 9.045 10.086 -2.779 1.00 90.81 99 ALA A N 1
ATOM 759 C CA . ALA A 1 99 ? 10.499 10.129 -2.598 1.00 90.81 99 ALA A CA 1
ATOM 760 C C . ALA A 1 99 ? 11.218 8.847 -3.091 1.00 90.81 99 ALA A C 1
ATOM 762 O O . ALA A 1 99 ? 12.170 8.366 -2.482 1.00 90.81 99 ALA A O 1
ATOM 763 N N . GLY A 1 100 ? 10.719 8.255 -4.181 1.00 91.75 100 GLY A N 1
ATOM 764 C CA . GLY A 1 100 ? 11.251 7.040 -4.792 1.00 91.75 100 GLY A CA 1
ATOM 765 C C . GLY A 1 100 ? 10.913 5.722 -4.094 1.00 91.75 100 GLY A C 1
ATOM 766 O O . GLY A 1 100 ? 11.417 4.704 -4.556 1.00 91.75 100 GLY A O 1
ATOM 767 N N . ASN A 1 101 ? 10.087 5.702 -3.041 1.00 92.50 101 ASN A N 1
ATOM 768 C CA . ASN A 1 101 ? 9.708 4.488 -2.300 1.00 92.50 101 ASN A CA 1
ATOM 769 C C . ASN A 1 101 ? 8.215 4.164 -2.444 1.00 92.50 101 ASN A C 1
ATOM 771 O O . ASN A 1 101 ? 7.403 5.062 -2.686 1.00 92.50 101 ASN A O 1
ATOM 775 N N . ALA A 1 102 ? 7.855 2.886 -2.293 1.00 93.50 102 ALA A N 1
ATOM 776 C CA . ALA A 1 102 ? 6.471 2.436 -2.353 1.00 93.50 102 ALA A CA 1
ATOM 777 C C . ALA A 1 102 ? 5.738 2.705 -1.032 1.00 93.50 102 ALA A C 1
ATOM 779 O O . ALA A 1 102 ? 6.224 2.390 0.050 1.00 93.50 102 ALA A O 1
ATOM 780 N N . TYR A 1 103 ? 4.525 3.246 -1.123 1.00 93.94 103 TYR A N 1
ATOM 781 C CA . TYR A 1 103 ? 3.667 3.482 0.033 1.00 93.94 103 TYR A CA 1
ATOM 782 C C . TYR A 1 103 ? 2.255 2.991 -0.217 1.00 93.94 103 TYR A C 1
ATOM 784 O O . TYR A 1 103 ? 1.588 3.422 -1.159 1.00 93.94 103 TYR A O 1
ATOM 792 N N . ILE A 1 104 ? 1.766 2.139 0.680 1.00 95.19 104 ILE A N 1
ATOM 793 C CA . ILE A 1 104 ? 0.403 1.617 0.617 1.00 95.19 104 ILE A CA 1
ATOM 794 C C . ILE A 1 104 ? -0.599 2.727 0.946 1.00 95.19 104 ILE A C 1
ATOM 796 O O . ILE A 1 104 ? -0.493 3.433 1.956 1.00 95.19 104 ILE A O 1
ATOM 800 N N . THR A 1 105 ? -1.589 2.892 0.076 1.00 95.38 105 THR A N 1
ATOM 801 C CA . THR A 1 105 ? -2.601 3.943 0.192 1.00 95.38 105 THR A CA 1
ATOM 802 C C . THR A 1 105 ? -3.754 3.524 1.101 1.00 95.38 105 THR A C 1
ATOM 804 O O . THR A 1 105 ? -3.830 2.405 1.615 1.00 95.38 105 THR A O 1
ATOM 807 N N . ARG A 1 106 ? -4.719 4.433 1.274 1.00 95.44 106 ARG A N 1
ATOM 808 C CA . ARG A 1 106 ? -5.990 4.121 1.929 1.00 95.44 106 ARG A CA 1
ATOM 809 C C . ARG A 1 106 ? -6.712 2.973 1.219 1.00 95.44 106 ARG A C 1
ATOM 811 O O . ARG A 1 106 ? -7.259 2.101 1.893 1.00 95.44 106 ARG A O 1
ATOM 818 N N . GLU A 1 107 ? -6.751 2.997 -0.110 1.00 96.50 107 GLU A N 1
ATOM 819 C CA . GLU A 1 107 ? -7.383 1.976 -0.945 1.00 96.50 107 GLU A CA 1
ATOM 820 C C . GLU A 1 107 ? -6.636 0.643 -0.834 1.00 96.50 107 GLU A C 1
ATOM 822 O O . GLU A 1 107 ? -7.280 -0.377 -0.607 1.00 96.50 107 GLU A O 1
ATOM 827 N N . GLY A 1 108 ? -5.299 0.665 -0.847 1.00 97.00 108 GLY A N 1
ATOM 828 C CA . GLY A 1 108 ? -4.467 -0.531 -0.698 1.00 97.00 108 GLY A CA 1
ATOM 829 C C . GLY A 1 108 ? -4.677 -1.250 0.630 1.00 97.00 108 GLY A C 1
ATOM 830 O O . GLY A 1 108 ? -4.950 -2.446 0.637 1.00 97.00 108 GLY A O 1
ATOM 831 N N . TYR A 1 109 ? -4.674 -0.531 1.758 1.00 97.38 109 TYR A N 1
ATOM 832 C CA . TYR A 1 109 ? -5.023 -1.159 3.039 1.00 97.38 109 TYR A CA 1
ATOM 833 C C . TYR A 1 109 ? -6.479 -1.621 3.095 1.00 97.38 109 TYR A C 1
ATOM 835 O O . TYR A 1 109 ? -6.781 -2.608 3.756 1.00 97.38 109 TYR A O 1
ATOM 843 N N . GLY A 1 110 ? -7.393 -0.927 2.409 1.00 97.38 110 GLY A N 1
ATOM 844 C CA . GLY A 1 110 ? -8.775 -1.392 2.276 1.00 97.38 110 GLY A CA 1
ATOM 845 C C . GLY A 1 110 ? -8.850 -2.748 1.578 1.00 97.38 110 GLY A C 1
ATOM 846 O O . GLY A 1 110 ? -9.514 -3.652 2.076 1.00 97.38 110 GLY A O 1
ATOM 847 N N . TYR A 1 111 ? -8.120 -2.896 0.472 1.00 97.50 111 TYR A N 1
ATOM 848 C CA . TYR A 1 111 ? -7.991 -4.153 -0.254 1.00 97.50 111 TYR A CA 1
ATOM 849 C C . TYR A 1 111 ? -7.377 -5.250 0.622 1.00 97.50 111 TYR A C 1
ATOM 851 O O . TYR A 1 111 ? -7.966 -6.322 0.744 1.00 97.50 111 TYR A O 1
ATOM 859 N N . LEU A 1 112 ? -6.252 -4.980 1.290 1.00 96.38 112 LEU A N 1
ATOM 860 C CA . LEU A 1 112 ? -5.604 -5.952 2.176 1.00 96.38 112 LEU A CA 1
ATOM 861 C C . LEU A 1 112 ? -6.561 -6.449 3.263 1.00 96.38 112 LEU A C 1
ATOM 863 O O . LEU A 1 112 ? -6.767 -7.650 3.388 1.00 96.38 112 LEU A O 1
ATOM 867 N N . LEU A 1 113 ? -7.211 -5.533 3.989 1.00 97.25 113 LEU A N 1
ATOM 868 C CA . LEU A 1 113 ? -8.169 -5.879 5.041 1.00 97.25 113 LEU A CA 1
ATOM 869 C C . LEU A 1 113 ? -9.360 -6.683 4.503 1.00 97.25 113 LEU A C 1
ATOM 871 O O . LEU A 1 113 ? -9.795 -7.626 5.156 1.00 97.25 113 LEU A O 1
ATOM 875 N N . SER A 1 114 ? -9.870 -6.345 3.314 1.00 96.62 114 SER A N 1
ATOM 876 C CA . SER A 1 114 ? -11.003 -7.061 2.706 1.00 96.62 114 SER A CA 1
ATOM 877 C C . SER A 1 114 ? -10.689 -8.511 2.329 1.00 96.62 114 SER A C 1
ATOM 879 O O . SER A 1 114 ? -11.602 -9.328 2.252 1.00 96.62 114 SER A O 1
ATOM 881 N N . ASN A 1 115 ? -9.408 -8.839 2.132 1.00 95.00 115 ASN A N 1
ATOM 882 C CA . ASN A 1 115 ? -8.954 -10.189 1.804 1.00 95.00 115 ASN A CA 1
ATOM 883 C C . ASN A 1 115 ? -8.594 -11.025 3.044 1.00 95.00 115 ASN A C 1
ATOM 885 O O . ASN A 1 115 ? -8.267 -12.203 2.913 1.00 95.00 115 ASN A O 1
ATOM 889 N N . ILE A 1 116 ? -8.670 -10.458 4.255 1.00 94.19 116 ILE A N 1
ATOM 890 C CA . ILE A 1 116 ? -8.450 -11.218 5.488 1.00 94.19 116 ILE A CA 1
ATOM 891 C C . ILE A 1 116 ? -9.725 -11.991 5.826 1.00 94.19 116 ILE A C 1
ATOM 893 O O . ILE A 1 116 ? -10.729 -11.430 6.273 1.00 94.19 116 ILE A O 1
ATOM 897 N N . GLN A 1 117 ? -9.679 -13.309 5.644 1.00 93.56 117 GLN A N 1
ATOM 898 C CA . GLN A 1 117 ? -10.813 -14.179 5.933 1.00 93.56 117 GLN A CA 1
ATOM 899 C C . GLN A 1 117 ? -11.240 -14.081 7.405 1.00 93.56 117 GLN A C 1
ATOM 901 O O . GLN A 1 117 ? -10.432 -14.201 8.326 1.00 93.56 117 GLN A O 1
ATOM 906 N N . GLY A 1 118 ? -12.543 -13.895 7.628 1.00 93.94 118 GLY A N 1
ATOM 907 C CA . GLY A 1 118 ? -13.123 -13.825 8.970 1.00 93.94 118 GLY A CA 1
ATOM 908 C C . GLY A 1 118 ? -12.884 -12.500 9.700 1.00 93.94 118 GLY A C 1
ATOM 909 O O . GLY A 1 118 ? -13.224 -12.410 10.880 1.00 93.94 118 GLY A O 1
ATOM 910 N N . LEU A 1 119 ? -12.321 -11.488 9.030 1.00 97.31 119 LEU A N 1
ATOM 911 C CA . LEU A 1 119 ? -12.279 -10.121 9.534 1.00 97.31 119 LEU A CA 1
ATOM 912 C C . LEU A 1 119 ? -13.560 -9.374 9.138 1.00 97.31 119 LEU A C 1
ATOM 914 O O . LEU A 1 119 ? -13.907 -9.273 7.965 1.00 97.31 119 LEU A O 1
ATOM 918 N N . SER A 1 120 ? -14.234 -8.795 10.125 1.00 97.06 120 SER A N 1
ATOM 919 C CA . SER A 1 120 ? -15.275 -7.783 9.931 1.00 97.06 120 SER A CA 1
ATOM 920 C C . SER A 1 120 ? -14.867 -6.533 10.692 1.00 97.06 120 SER A C 1
ATOM 922 O O . SER A 1 120 ? -14.395 -6.648 11.822 1.00 97.06 120 SER A O 1
ATOM 924 N N . TYR A 1 121 ? -15.000 -5.345 10.104 1.00 98.00 121 TYR A N 1
ATOM 925 C CA . TYR A 1 121 ? -14.571 -4.118 10.767 1.00 98.00 121 TYR A CA 1
ATOM 926 C C . TYR A 1 121 ? -15.363 -2.880 10.340 1.00 98.00 121 TYR A C 1
ATOM 928 O O . TYR A 1 121 ? -15.958 -2.822 9.267 1.00 98.00 121 TYR A O 1
ATOM 936 N N . SER A 1 122 ? -15.334 -1.862 11.197 1.00 97.62 122 SER A N 1
ATOM 937 C CA . SER A 1 122 ? -15.858 -0.523 10.957 1.00 97.62 122 SER A CA 1
ATOM 938 C C . SER A 1 122 ? -14.897 0.505 11.545 1.00 97.62 122 SER A C 1
ATOM 940 O O . SER A 1 122 ? -14.403 0.341 12.661 1.00 97.62 122 SER A O 1
ATOM 942 N N . ILE A 1 123 ? -14.614 1.557 10.779 1.00 97.62 123 ILE A N 1
ATOM 943 C CA . ILE A 1 123 ? -13.761 2.671 11.194 1.00 97.62 123 ILE A CA 1
ATOM 944 C C . ILE A 1 123 ? -14.585 3.943 11.060 1.00 97.62 123 ILE A C 1
ATOM 946 O O . ILE A 1 123 ? -15.010 4.287 9.958 1.00 97.62 123 ILE A O 1
ATOM 950 N N . ILE A 1 124 ? -14.793 4.636 12.176 1.00 96.56 124 ILE A N 1
ATOM 951 C CA . ILE A 1 124 ? -15.540 5.893 12.235 1.00 96.56 124 ILE A CA 1
ATOM 952 C C . ILE A 1 124 ? -14.619 6.957 12.821 1.00 96.56 124 ILE A C 1
ATOM 954 O O . ILE A 1 124 ? -14.055 6.773 13.899 1.00 96.56 124 ILE A O 1
ATOM 958 N N . ASN A 1 125 ? -14.455 8.069 12.116 1.00 94.62 125 ASN A N 1
ATOM 959 C CA . ASN A 1 125 ? -13.669 9.192 12.604 1.00 94.62 125 ASN A CA 1
ATOM 960 C C . ASN A 1 125 ? -14.517 10.137 13.459 1.00 94.62 125 ASN A C 1
ATOM 962 O O . ASN A 1 125 ? -15.686 10.381 13.165 1.00 94.62 125 ASN A O 1
ATOM 966 N N . GLU A 1 126 ? -13.904 10.717 14.483 1.00 94.75 126 GLU A N 1
ATOM 967 C CA . GLU A 1 126 ? -14.458 11.889 15.158 1.00 94.75 126 GLU A CA 1
ATOM 968 C C . GLU A 1 126 ? -14.162 13.169 14.358 1.00 94.75 126 GLU A C 1
ATOM 970 O O . GLU A 1 126 ? -13.554 13.139 13.279 1.00 94.75 126 GLU A O 1
ATOM 975 N N . LEU A 1 127 ? -14.614 14.312 14.878 1.00 93.12 127 LEU A N 1
ATOM 976 C CA . LEU A 1 127 ? -14.306 15.609 14.287 1.00 93.12 127 LEU A CA 1
ATOM 977 C C . LEU A 1 127 ? -12.803 15.910 14.432 1.00 93.12 127 LEU A C 1
ATOM 979 O O . LEU A 1 127 ? -12.270 15.813 15.543 1.00 93.12 127 LEU A O 1
ATOM 983 N N . PRO A 1 128 ? -12.108 16.297 13.346 1.00 93.62 128 PRO A N 1
ATOM 984 C CA . PRO A 1 128 ? -10.720 16.723 13.435 1.00 93.62 128 PRO A CA 1
ATOM 985 C C . PRO A 1 128 ? -10.563 17.942 14.347 1.00 93.62 128 PRO A C 1
ATOM 987 O O . PRO A 1 128 ? -11.269 18.940 14.201 1.00 93.62 128 PRO A O 1
ATOM 990 N N . ARG A 1 129 ? -9.589 17.881 15.252 1.00 94.12 129 ARG A N 1
ATOM 991 C CA . ARG A 1 129 ? -9.143 19.006 16.074 1.00 94.12 129 ARG A CA 1
ATOM 992 C C . ARG A 1 129 ? -7.921 19.627 15.412 1.00 94.12 129 ARG A C 1
ATOM 994 O O . ARG A 1 129 ? -6.867 18.999 15.372 1.00 94.12 129 ARG A O 1
ATOM 1001 N N . ILE A 1 130 ? -8.071 20.831 14.872 1.00 92.00 130 ILE A N 1
ATOM 1002 C CA . ILE A 1 130 ? -6.992 21.568 14.200 1.00 92.00 130 ILE A CA 1
ATOM 1003 C C . ILE A 1 130 ? -6.330 22.496 15.221 1.00 92.00 130 ILE A C 1
ATOM 1005 O O . ILE A 1 130 ? -7.025 23.186 15.965 1.00 92.00 130 ILE A O 1
ATOM 1009 N N . ALA A 1 131 ? -4.998 22.501 15.270 1.00 90.00 131 ALA A N 1
ATOM 1010 C CA . ALA A 1 131 ? -4.244 23.399 16.136 1.00 90.00 131 ALA A CA 1
ATOM 1011 C C . ALA A 1 131 ? -4.418 24.867 15.706 1.00 90.00 131 ALA A C 1
ATOM 1013 O O . ALA A 1 131 ? -4.623 25.167 14.529 1.00 90.00 131 ALA A O 1
ATOM 1014 N N . ASN A 1 132 ? -4.315 25.799 16.658 1.00 88.62 132 ASN A N 1
ATOM 1015 C CA . ASN A 1 132 ? -4.531 27.232 16.402 1.00 88.62 132 ASN A CA 1
ATOM 1016 C C . ASN A 1 132 ? -3.572 27.808 15.348 1.00 88.62 132 ASN A C 1
ATOM 1018 O O . ASN A 1 132 ? -3.938 28.718 14.607 1.00 88.62 132 ASN A O 1
ATOM 1022 N N . ASP A 1 133 ? -2.360 27.261 15.270 1.00 88.50 133 ASP A N 1
ATOM 1023 C CA . ASP A 1 133 ? -1.330 27.629 14.298 1.00 88.50 133 ASP A CA 1
ATOM 1024 C C . ASP A 1 133 ? -1.562 27.022 12.900 1.00 88.50 133 ASP A C 1
ATOM 1026 O O . ASP A 1 133 ? -0.839 27.345 11.960 1.00 88.50 133 ASP A O 1
ATOM 1030 N N . LYS A 1 134 ? -2.579 26.159 12.750 1.00 86.00 134 LYS A N 1
ATOM 1031 C CA . LYS A 1 134 ? -2.944 25.434 11.523 1.00 86.00 134 LYS A CA 1
ATOM 1032 C C . LYS A 1 134 ? -1.813 24.583 10.933 1.00 86.00 134 LYS A C 1
ATOM 1034 O O . LYS A 1 134 ? -1.865 24.239 9.755 1.00 86.00 134 LYS A O 1
ATOM 1039 N N . THR A 1 135 ? -0.815 24.209 11.735 1.00 89.56 135 THR A N 1
ATOM 1040 C CA . THR A 1 135 ? 0.307 23.362 11.287 1.00 89.56 135 THR A CA 1
ATOM 1041 C C . THR A 1 135 ? 0.068 21.880 11.557 1.00 89.56 135 THR A C 1
ATOM 1043 O O . THR A 1 135 ? 0.760 21.016 11.013 1.00 89.56 135 THR A O 1
ATOM 1046 N N . SER A 1 136 ? -0.920 21.560 12.393 1.00 91.06 136 SER A N 1
ATOM 1047 C CA . SER A 1 136 ? -1.222 20.193 12.794 1.00 91.06 136 SER A CA 1
ATOM 1048 C C . SER A 1 136 ? -2.709 19.974 13.064 1.00 91.06 136 SER A C 1
ATOM 1050 O O . SER A 1 136 ? -3.458 20.895 13.401 1.00 91.06 136 SER A O 1
ATOM 1052 N N . ALA A 1 137 ? -3.130 18.722 12.921 1.00 92.81 137 ALA A N 1
ATOM 1053 C CA . ALA A 1 137 ? -4.432 18.238 13.345 1.00 92.81 137 ALA A CA 1
ATOM 1054 C C . ALA A 1 137 ? -4.297 16.924 14.108 1.00 92.81 137 ALA A C 1
ATOM 1056 O O . ALA A 1 137 ? -3.416 16.108 13.837 1.00 92.81 137 ALA A O 1
ATOM 1057 N N . ALA A 1 138 ? -5.230 16.702 15.024 1.00 93.62 138 ALA A N 1
ATOM 1058 C CA . ALA A 1 138 ? -5.447 15.426 15.674 1.00 93.62 138 ALA A CA 1
ATOM 1059 C C . ALA A 1 138 ? -6.872 14.952 15.397 1.00 93.62 138 ALA A C 1
ATOM 1061 O O . ALA A 1 138 ? -7.825 15.727 15.467 1.00 93.62 138 ALA A O 1
ATOM 1062 N N . ILE A 1 139 ? -7.034 13.671 15.106 1.00 95.19 139 ILE A N 1
ATOM 1063 C CA . ILE A 1 139 ? -8.338 13.053 14.883 1.00 95.19 139 ILE A CA 1
ATOM 1064 C C . ILE A 1 139 ? -8.355 11.685 15.544 1.00 95.19 139 ILE A C 1
ATOM 1066 O O . ILE A 1 139 ? -7.391 10.926 15.457 1.00 95.19 139 ILE A O 1
ATOM 1070 N N . GLU A 1 140 ? -9.441 11.384 16.242 1.00 97.00 140 GLU A N 1
ATOM 1071 C CA . GLU A 1 140 ? -9.624 10.077 16.854 1.00 97.00 140 GLU A CA 1
ATOM 1072 C C . GLU A 1 140 ? -10.364 9.151 15.892 1.00 97.00 140 GLU A C 1
ATOM 1074 O O . GLU A 1 140 ? -11.401 9.510 15.327 1.00 97.00 140 GLU A O 1
ATOM 1079 N N . MET A 1 141 ? -9.808 7.959 15.693 1.00 97.62 141 MET A N 1
ATOM 1080 C CA . MET A 1 141 ? -10.370 6.930 14.831 1.00 97.62 141 MET A CA 1
ATOM 1081 C C . MET A 1 141 ? -10.915 5.808 15.712 1.00 97.62 141 MET A C 1
ATOM 1083 O O . MET A 1 141 ? -10.157 5.092 16.366 1.00 97.62 141 MET A O 1
ATOM 1087 N N . ASN A 1 142 ? -12.237 5.656 15.735 1.00 97.69 142 ASN A N 1
ATOM 1088 C CA . ASN A 1 142 ? -12.920 4.569 16.423 1.00 97.69 142 ASN A CA 1
ATOM 1089 C C . ASN A 1 142 ? -12.914 3.333 15.518 1.00 97.69 142 ASN A C 1
ATOM 1091 O O . ASN A 1 142 ? -13.635 3.293 14.519 1.00 97.69 142 ASN A O 1
ATOM 1095 N N . ILE A 1 143 ? -12.108 2.332 15.863 1.00 98.06 143 ILE A N 1
ATOM 1096 C CA . ILE A 1 143 ? -11.960 1.084 15.113 1.00 98.06 143 ILE A CA 1
ATOM 1097 C C . ILE A 1 143 ? -12.677 -0.024 15.877 1.00 98.06 143 ILE A C 1
ATOM 1099 O O . ILE A 1 143 ? -12.268 -0.400 16.974 1.00 98.06 143 ILE A O 1
ATOM 1103 N N . LYS A 1 144 ? -13.740 -0.568 15.287 1.00 98.12 144 LYS A N 1
ATOM 1104 C CA . LYS A 1 144 ? -14.433 -1.765 15.773 1.00 98.12 144 LYS A CA 1
ATOM 1105 C C . LYS A 1 144 ? -14.134 -2.911 14.828 1.00 98.12 144 LYS A C 1
ATOM 1107 O O . LYS A 1 144 ? -14.286 -2.736 13.623 1.00 98.12 144 LYS A O 1
ATOM 1112 N N . TYR A 1 145 ? -13.725 -4.062 15.342 1.00 97.94 145 TYR A N 1
ATOM 1113 C CA . TYR A 1 145 ? -13.446 -5.220 14.500 1.00 97.94 145 TYR A CA 1
ATOM 1114 C C . TYR A 1 145 ? -13.718 -6.539 15.215 1.00 97.94 145 TYR A C 1
ATOM 1116 O O . TYR A 1 145 ? -13.549 -6.652 16.426 1.00 97.94 145 TYR A O 1
ATOM 1124 N N . THR A 1 146 ? -14.111 -7.542 14.440 1.00 97.31 146 THR A N 1
ATOM 1125 C CA . THR A 1 146 ? -14.246 -8.930 14.864 1.00 97.31 146 THR A CA 1
ATOM 1126 C C . THR A 1 146 ? -13.298 -9.774 14.030 1.00 97.31 146 THR A C 1
ATOM 1128 O O . THR A 1 146 ? -13.352 -9.727 12.802 1.00 97.31 146 THR A O 1
ATOM 1131 N N . TYR A 1 147 ? -12.437 -10.543 14.689 1.00 95.94 147 TYR A N 1
ATOM 1132 C CA . TYR A 1 147 ? -11.504 -11.452 14.029 1.00 95.94 147 TYR A CA 1
ATOM 1133 C C . TYR A 1 147 ? -11.322 -12.715 14.865 1.00 95.94 147 TYR A C 1
ATOM 1135 O O . TYR A 1 147 ? -11.153 -12.638 16.083 1.00 95.94 147 TYR A O 1
ATOM 1143 N N . LYS A 1 148 ? -11.393 -13.887 14.219 1.00 92.38 148 LYS A N 1
ATOM 1144 C CA . LYS A 1 148 ? -11.306 -15.204 14.884 1.00 92.38 148 LYS A CA 1
ATOM 1145 C C . LYS A 1 148 ? -12.253 -15.337 16.097 1.00 92.38 148 LYS A C 1
ATOM 1147 O O . LYS A 1 148 ? -11.884 -15.899 17.120 1.00 92.38 148 LYS A O 1
ATOM 1152 N N . GLY A 1 149 ? -13.463 -14.778 15.991 1.00 89.94 149 GLY A N 1
ATOM 1153 C CA . GLY A 1 149 ? -14.488 -14.808 17.045 1.00 89.94 149 GLY A CA 1
ATOM 1154 C C . GLY A 1 149 ? -14.351 -13.738 18.137 1.00 89.94 149 GLY A C 1
ATOM 1155 O O . GLY A 1 149 ? -15.292 -13.542 18.902 1.00 89.94 149 GLY A O 1
ATOM 1156 N N . ASN A 1 150 ? -13.243 -12.993 18.184 1.00 92.81 150 ASN A N 1
ATOM 1157 C CA . ASN A 1 150 ? -13.023 -11.946 19.181 1.00 92.81 150 ASN A CA 1
ATOM 1158 C C . ASN A 1 150 ? -13.450 -10.584 18.642 1.00 92.81 150 ASN A C 1
ATOM 1160 O O . ASN A 1 150 ? -12.945 -10.145 17.608 1.00 92.81 150 ASN A O 1
ATOM 1164 N N . SER A 1 151 ? -14.355 -9.912 19.355 1.00 96.25 151 SER A N 1
ATOM 1165 C CA . SER A 1 151 ? -14.781 -8.548 19.033 1.00 96.25 151 SER A CA 1
ATOM 1166 C C . SER A 1 151 ? -14.023 -7.538 19.883 1.00 96.25 151 SER A C 1
ATOM 1168 O O . SER A 1 151 ? -13.973 -7.659 21.103 1.00 96.25 151 SER A O 1
ATOM 1170 N N . ASN A 1 152 ? -13.458 -6.530 19.230 1.00 96.81 152 ASN A N 1
ATOM 1171 C CA . ASN A 1 152 ? -12.634 -5.495 19.833 1.00 96.81 152 ASN A CA 1
ATOM 1172 C C . ASN A 1 152 ? -13.119 -4.109 19.398 1.00 96.81 152 ASN A C 1
ATOM 1174 O O . ASN A 1 152 ? -13.677 -3.927 18.312 1.00 96.81 152 ASN A O 1
ATOM 1178 N N . SER A 1 153 ? -12.877 -3.115 20.249 1.00 97.06 153 SER A N 1
ATOM 1179 C CA . SER A 1 153 ? -13.135 -1.707 19.957 1.00 97.06 153 SER A CA 1
ATOM 1180 C C . SER A 1 153 ? -11.993 -0.876 20.520 1.00 97.06 153 SER A C 1
ATOM 1182 O O . SER A 1 153 ? -11.744 -0.917 21.722 1.00 97.06 153 SER A O 1
ATOM 1184 N N . VAL A 1 154 ? -11.312 -0.118 19.665 1.00 96.81 154 VAL A N 1
ATOM 1185 C CA . VAL A 1 154 ? -10.147 0.693 20.035 1.00 96.81 154 VAL A CA 1
ATOM 1186 C C . VAL A 1 154 ? -10.303 2.103 19.480 1.00 96.81 154 VAL A C 1
ATOM 1188 O O . VAL A 1 154 ? -10.781 2.300 18.363 1.00 96.81 154 VAL A O 1
ATOM 1191 N N . LYS A 1 155 ? -9.896 3.088 20.279 1.00 96.88 155 LYS A N 1
ATOM 1192 C CA . LYS A 1 155 ? -9.778 4.493 19.887 1.00 96.88 155 LYS A CA 1
ATOM 1193 C C . LYS A 1 155 ? -8.317 4.776 19.577 1.00 96.88 155 LYS A C 1
ATOM 1195 O O . LYS A 1 155 ? -7.476 4.670 20.465 1.00 96.88 155 LYS A O 1
ATOM 1200 N N . VAL A 1 156 ? -8.015 5.097 18.322 1.00 95.44 156 VAL A N 1
ATOM 1201 C CA . VAL A 1 156 ? -6.647 5.389 17.882 1.00 95.44 156 VAL A CA 1
ATOM 1202 C C . VAL A 1 156 ? -6.516 6.895 17.647 1.00 95.44 156 VAL A C 1
ATOM 1204 O O . VAL A 1 156 ? -7.116 7.408 16.695 1.00 95.44 156 VAL A O 1
ATOM 1207 N N . PRO A 1 157 ? -5.764 7.626 18.488 1.00 94.31 157 PRO A N 1
ATOM 1208 C CA . PRO A 1 157 ? -5.475 9.029 18.240 1.00 94.31 157 PRO A CA 1
ATOM 1209 C C . PRO A 1 157 ? -4.452 9.154 17.107 1.00 94.31 157 PRO A C 1
ATOM 1211 O O . PRO A 1 157 ? -3.343 8.631 17.190 1.00 94.31 157 PRO A O 1
ATOM 1214 N N . ILE A 1 158 ? -4.819 9.868 16.047 1.00 94.06 158 ILE A N 1
ATOM 1215 C CA . ILE A 1 158 ? -3.960 10.102 14.889 1.00 94.06 158 ILE A CA 1
ATOM 1216 C C . ILE A 1 158 ? -3.571 11.577 14.836 1.00 94.06 158 ILE A C 1
ATOM 1218 O O . ILE A 1 158 ? -4.425 12.443 14.645 1.00 94.06 158 ILE A O 1
ATOM 1222 N N . ALA A 1 159 ? -2.272 11.848 14.966 1.00 92.19 159 ALA A N 1
ATOM 1223 C CA . ALA A 1 159 ? -1.685 13.158 14.711 1.00 92.19 159 ALA A CA 1
ATOM 1224 C C . ALA A 1 159 ? -1.241 13.275 13.244 1.00 92.19 159 ALA A C 1
ATOM 1226 O O . ALA A 1 159 ? -0.707 12.327 12.654 1.00 92.19 159 ALA A O 1
ATOM 1227 N N . LEU A 1 160 ? -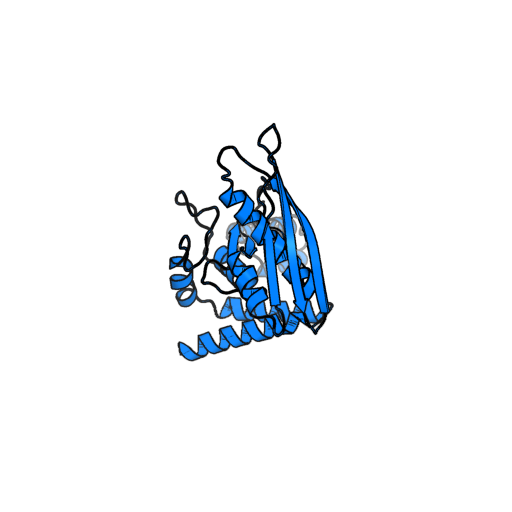1.486 14.444 12.656 1.00 90.19 160 LEU A N 1
ATOM 1228 C CA . LEU A 1 160 ? -1.221 14.759 11.258 1.00 90.19 160 LEU A CA 1
ATOM 1229 C C . LEU A 1 160 ? -0.601 16.148 11.150 1.00 90.19 160 LEU A C 1
ATOM 1231 O O . LEU A 1 160 ? -1.094 17.104 11.747 1.00 90.19 160 LEU A O 1
ATOM 1235 N N . LYS A 1 161 ? 0.438 16.271 10.323 1.00 87.44 161 LYS A N 1
ATOM 1236 C CA . LYS A 1 161 ? 0.937 17.573 9.876 1.00 87.44 161 LYS A CA 1
ATOM 1237 C C . LYS A 1 161 ? 0.008 18.149 8.807 1.00 87.44 161 LYS A C 1
ATOM 1239 O O . LYS A 1 161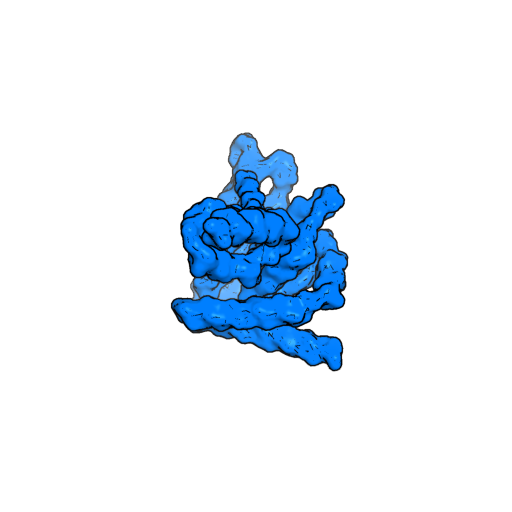 ? -0.487 17.423 7.936 1.00 87.44 161 LYS A O 1
ATOM 1244 N N . MET A 1 162 ? -0.199 19.456 8.878 1.00 87.06 162 MET A N 1
ATOM 1245 C CA . MET A 1 162 ? -0.985 20.242 7.940 1.00 87.06 162 MET A CA 1
ATOM 1246 C C . MET A 1 162 ? -0.122 21.318 7.289 1.00 87.06 162 MET A C 1
ATOM 1248 O O . MET A 1 162 ? 0.823 21.835 7.883 1.00 87.06 162 MET A O 1
ATOM 1252 N N . ASP A 1 163 ? -0.490 21.656 6.063 1.00 82.12 163 ASP A N 1
ATOM 1253 C CA . ASP A 1 163 ? -0.068 22.868 5.376 1.00 82.12 163 ASP A CA 1
ATOM 1254 C C . ASP A 1 163 ? -1.294 23.754 5.101 1.00 82.12 163 ASP A C 1
ATOM 1256 O O . ASP A 1 163 ? -2.442 23.366 5.340 1.00 82.12 163 ASP A O 1
ATOM 1260 N N . SER A 1 164 ? -1.059 24.951 4.563 1.00 76.69 164 SER A N 1
ATOM 1261 C CA . SER A 1 164 ? -2.109 25.924 4.234 1.00 76.69 164 SER A CA 1
ATOM 1262 C C . SER A 1 164 ? -3.141 25.427 3.216 1.00 76.69 164 SER A C 1
ATOM 1264 O O . SER A 1 164 ? -4.181 26.062 3.055 1.00 76.69 164 SER A O 1
ATOM 1266 N N . TYR A 1 165 ? -2.864 24.321 2.521 1.00 76.75 165 TYR A N 1
ATOM 1267 C CA . TYR A 1 165 ? -3.707 23.755 1.467 1.00 76.75 165 TYR A CA 1
ATOM 1268 C C . TYR A 1 165 ? -4.417 22.466 1.908 1.00 76.75 165 TYR A C 1
ATOM 1270 O O . TYR A 1 165 ? -5.185 21.882 1.141 1.00 76.75 165 TYR A O 1
ATOM 1278 N N . THR A 1 166 ? -4.192 22.012 3.144 1.00 82.94 166 THR A N 1
ATOM 1279 C CA . THR A 1 166 ? -4.758 20.768 3.660 1.00 82.94 166 THR A CA 1
ATOM 1280 C C . THR A 1 166 ? -6.240 20.953 4.001 1.00 82.94 166 THR A C 1
ATOM 1282 O O . THR A 1 166 ? -6.596 21.608 4.979 1.00 82.94 166 THR A O 1
ATOM 1285 N N . SER A 1 167 ? -7.120 20.336 3.206 1.00 87.94 167 SER A N 1
ATOM 1286 C CA . SER A 1 167 ? -8.564 20.308 3.466 1.00 87.94 167 SER A CA 1
ATOM 1287 C C . SER A 1 167 ? -8.941 19.308 4.564 1.00 87.94 167 SER A C 1
ATOM 1289 O O . SER A 1 167 ? -8.214 18.351 4.836 1.00 87.94 167 SER A O 1
ATOM 1291 N N . VAL A 1 168 ? -10.128 19.476 5.153 1.00 88.81 168 VAL A N 1
ATOM 1292 C CA . VAL A 1 168 ? -10.691 18.526 6.131 1.00 88.81 168 VAL A CA 1
ATOM 1293 C C . VAL A 1 168 ? -10.781 17.107 5.553 1.00 88.81 168 VAL A C 1
ATOM 1295 O O . VAL A 1 168 ? -10.413 16.145 6.225 1.00 88.81 168 VAL A O 1
ATOM 1298 N N . ASP A 1 169 ? -11.164 16.965 4.282 1.00 90.38 169 ASP A N 1
ATOM 1299 C CA . ASP A 1 169 ? -11.207 15.664 3.603 1.00 90.38 169 ASP A CA 1
ATOM 1300 C C . ASP A 1 169 ? -9.822 15.022 3.468 1.00 90.38 169 ASP A C 1
ATOM 1302 O O . ASP A 1 169 ? -9.684 13.803 3.591 1.00 90.38 169 ASP A O 1
ATOM 1306 N N . ALA A 1 170 ? -8.775 15.825 3.249 1.00 89.56 170 ALA A N 1
ATOM 1307 C CA . ALA A 1 170 ? -7.404 15.330 3.205 1.00 89.56 170 ALA A CA 1
ATOM 1308 C C . ALA A 1 170 ? -6.952 14.815 4.582 1.00 89.56 170 ALA A C 1
ATOM 1310 O O . ALA A 1 170 ? -6.297 13.772 4.658 1.00 89.56 170 ALA A O 1
ATOM 1311 N N . ILE A 1 171 ? -7.351 15.491 5.666 1.00 91.75 171 ILE A N 1
ATOM 1312 C CA . ILE A 1 171 ? -7.103 15.049 7.048 1.00 91.75 171 ILE A CA 1
ATOM 1313 C C . ILE A 1 171 ? -7.784 13.698 7.290 1.00 91.75 171 ILE A C 1
ATOM 1315 O O . ILE A 1 171 ? -7.121 12.734 7.676 1.00 91.75 171 ILE A O 1
ATOM 1319 N N . ILE A 1 172 ? -9.085 13.594 6.995 1.00 94.38 172 ILE A N 1
ATOM 1320 C CA . ILE A 1 172 ? -9.858 12.353 7.160 1.00 94.38 172 ILE A CA 1
ATOM 1321 C C . ILE A 1 172 ? -9.272 11.232 6.293 1.00 94.38 172 ILE A C 1
ATOM 1323 O O . ILE A 1 172 ? -9.136 10.096 6.749 1.00 94.38 172 ILE A O 1
ATOM 1327 N N . GLY A 1 173 ? -8.866 11.534 5.058 1.00 92.75 173 GLY A N 1
ATOM 1328 C CA . GLY A 1 173 ? -8.229 10.581 4.153 1.00 92.75 173 GLY A CA 1
ATOM 1329 C C . GLY A 1 173 ? -6.924 10.010 4.713 1.00 92.75 173 GLY A C 1
ATOM 1330 O O . GLY A 1 173 ? -6.763 8.785 4.755 1.00 92.75 173 GLY A O 1
ATOM 1331 N N . LYS A 1 174 ? -6.020 10.876 5.196 1.00 92.06 174 LYS A N 1
ATOM 1332 C CA . LYS A 1 174 ? -4.757 10.470 5.838 1.00 92.06 174 LYS A CA 1
ATOM 1333 C C . LYS A 1 174 ? -5.011 9.664 7.114 1.00 92.06 174 LYS A C 1
ATOM 1335 O O . LYS A 1 174 ? -4.405 8.610 7.298 1.00 92.06 174 LYS A O 1
ATOM 1340 N N . ALA A 1 175 ? -5.947 10.102 7.950 1.00 95.19 175 ALA A N 1
ATOM 1341 C CA . ALA A 1 175 ? -6.306 9.400 9.177 1.00 95.19 175 ALA A CA 1
ATOM 1342 C C . ALA A 1 175 ? -6.910 8.020 8.914 1.00 95.19 175 ALA A C 1
ATOM 1344 O O . ALA A 1 175 ? -6.543 7.047 9.564 1.00 95.19 175 ALA A O 1
ATOM 1345 N N . THR A 1 176 ? -7.771 7.907 7.901 1.00 96.50 176 THR A N 1
ATOM 1346 C CA . THR A 1 176 ? -8.348 6.625 7.478 1.00 96.50 176 THR A CA 1
ATOM 1347 C C . THR A 1 176 ? -7.263 5.666 6.997 1.00 96.50 176 THR A C 1
ATOM 1349 O O . THR A 1 176 ? -7.307 4.485 7.334 1.00 96.50 176 THR A O 1
ATOM 1352 N N . ARG A 1 177 ? -6.267 6.154 6.242 1.00 95.75 177 ARG A N 1
ATOM 1353 C CA . ARG A 1 177 ? -5.107 5.341 5.842 1.00 95.75 177 ARG A CA 1
ATOM 1354 C C . ARG A 1 177 ? -4.364 4.811 7.071 1.00 95.75 177 ARG A C 1
ATOM 1356 O O . ARG A 1 177 ? -4.162 3.605 7.157 1.00 95.75 177 ARG A O 1
ATOM 1363 N N . LYS A 1 178 ? -4.013 5.684 8.024 1.00 95.44 178 LYS A N 1
ATOM 1364 C CA . LYS A 1 178 ? -3.298 5.293 9.252 1.00 95.44 178 LYS A CA 1
ATOM 1365 C C . LYS A 1 178 ? -4.112 4.337 10.132 1.00 95.44 178 LYS A C 1
ATOM 1367 O O . LYS A 1 178 ? -3.559 3.371 10.636 1.00 95.44 178 LYS A O 1
ATOM 1372 N N . ALA A 1 179 ? -5.425 4.533 10.251 1.00 97.19 179 ALA A N 1
ATOM 1373 C CA . ALA A 1 179 ? -6.308 3.629 10.993 1.00 97.19 179 ALA A CA 1
ATOM 1374 C C . ALA A 1 179 ? -6.409 2.237 10.348 1.00 97.19 179 ALA A C 1
ATOM 1376 O O . ALA A 1 179 ? -6.370 1.227 11.046 1.00 97.19 179 ALA A O 1
ATOM 1377 N N . ARG A 1 180 ? -6.513 2.166 9.013 1.0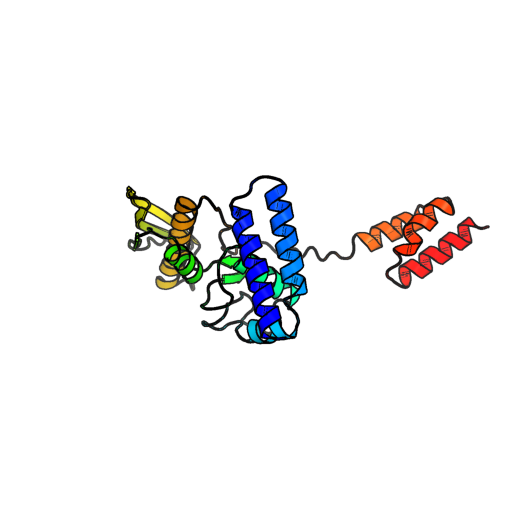0 97.50 180 ARG A N 1
ATOM 1378 C CA . ARG A 1 180 ? -6.513 0.883 8.293 1.00 97.50 180 ARG A CA 1
ATOM 1379 C C . ARG A 1 180 ? -5.165 0.176 8.395 1.00 97.50 180 ARG A C 1
ATOM 1381 O O . ARG A 1 180 ? -5.150 -1.031 8.600 1.00 97.50 180 ARG A O 1
ATOM 1388 N N . LYS A 1 181 ? -4.064 0.925 8.295 1.00 96.00 181 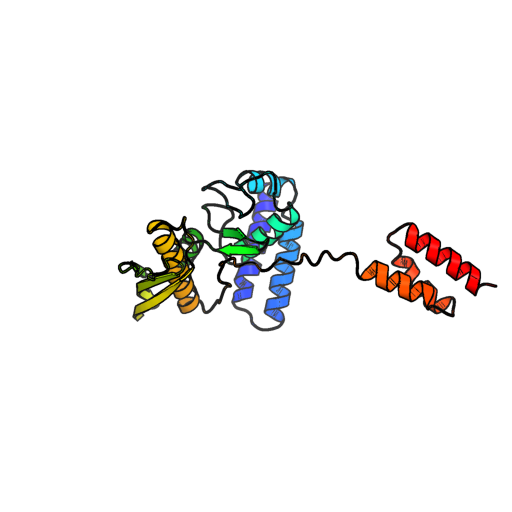LYS A N 1
ATOM 1389 C CA . LYS A 1 181 ? -2.713 0.414 8.539 1.00 96.00 181 LYS A CA 1
ATOM 1390 C C . LYS A 1 181 ? -2.602 -0.185 9.940 1.00 96.00 181 LYS A C 1
ATOM 1392 O O . LYS A 1 181 ? -2.260 -1.350 10.057 1.00 96.00 181 LYS A O 1
ATOM 1397 N N . TRP A 1 182 ? -2.989 0.573 10.967 1.00 96.19 182 TRP A N 1
ATOM 1398 C CA . TRP A 1 182 ? -2.972 0.105 12.353 1.00 96.19 182 TRP A CA 1
ATOM 1399 C C . TRP A 1 182 ? -3.762 -1.197 12.524 1.00 96.19 182 TRP A C 1
ATOM 1401 O O . TRP A 1 182 ? -3.274 -2.141 13.136 1.00 96.19 182 TRP A O 1
ATOM 1411 N N . LEU A 1 183 ? -4.967 -1.280 11.943 1.00 97.06 183 LEU A N 1
ATOM 1412 C CA . LEU A 1 183 ? -5.774 -2.500 12.011 1.00 97.06 183 LEU A CA 1
ATOM 1413 C C . LEU A 1 183 ? -5.091 -3.665 11.283 1.00 97.06 183 LEU A C 1
ATOM 1415 O O . LEU A 1 183 ? -5.081 -4.780 11.791 1.00 97.06 183 LEU A O 1
ATOM 1419 N N . TYR A 1 184 ? -4.514 -3.416 10.109 1.00 95.88 184 TYR A N 1
ATOM 1420 C CA . TYR A 1 184 ? -3.790 -4.432 9.352 1.00 95.88 184 TYR A CA 1
ATOM 1421 C C . TYR A 1 184 ? -2.592 -4.972 10.145 1.00 95.88 184 TYR A C 1
ATOM 1423 O O . TYR A 1 184 ? -2.444 -6.186 10.274 1.00 95.88 184 TYR A O 1
ATOM 1431 N N . GLU A 1 185 ? -1.790 -4.091 10.741 1.00 93.81 185 GLU A N 1
ATOM 1432 C CA . GLU A 1 185 ? -0.645 -4.437 11.592 1.00 93.81 185 GLU A CA 1
ATOM 1433 C C . GLU A 1 185 ? -1.086 -5.214 12.839 1.00 93.81 185 GLU A C 1
ATOM 1435 O O . GLU A 1 185 ? -0.504 -6.247 13.154 1.00 93.81 185 GLU A O 1
ATOM 1440 N N . ALA A 1 186 ? -2.171 -4.795 13.496 1.00 93.62 186 ALA A N 1
ATOM 1441 C CA . ALA A 1 186 ? -2.710 -5.481 14.671 1.00 93.62 186 ALA A CA 1
ATOM 1442 C C . ALA A 1 186 ? -3.194 -6.911 14.367 1.00 93.62 186 ALA A C 1
ATOM 1444 O O . ALA A 1 186 ? -3.124 -7.790 15.225 1.00 93.62 186 ALA A O 1
ATOM 1445 N N . ILE A 1 187 ? -3.701 -7.152 13.155 1.00 93.06 187 ILE A N 1
ATOM 1446 C CA . ILE A 1 187 ? -4.241 -8.455 12.744 1.00 93.06 187 ILE A CA 1
ATOM 1447 C C . ILE A 1 187 ? -3.155 -9.382 12.191 1.00 93.06 187 ILE A C 1
ATOM 1449 O O . ILE A 1 187 ? -3.205 -10.592 12.423 1.00 93.06 187 ILE A O 1
ATOM 1453 N N . THR A 1 188 ? -2.202 -8.831 11.438 1.00 88.94 188 THR A N 1
ATOM 1454 C CA . THR A 1 188 ? -1.193 -9.609 10.702 1.00 88.94 188 THR A CA 1
ATOM 1455 C C . THR A 1 188 ? 0.164 -9.668 11.397 1.00 88.94 188 THR A C 1
ATOM 1457 O O . THR A 1 188 ? 0.949 -10.562 11.099 1.00 88.94 188 THR A O 1
ATOM 1460 N N . GLY A 1 189 ? 0.461 -8.730 12.300 1.00 85.06 189 GLY A N 1
ATOM 1461 C CA . GLY A 1 189 ? 1.794 -8.536 12.873 1.00 85.06 189 GLY A CA 1
ATOM 1462 C C . GLY A 1 189 ? 2.824 -7.972 11.884 1.00 85.06 189 GLY A C 1
ATOM 1463 O O . GLY A 1 189 ? 4.003 -7.900 12.218 1.00 85.06 189 GLY A O 1
ATOM 1464 N N . CYS A 1 190 ? 2.416 -7.597 10.665 1.00 80.94 190 CYS A N 1
ATOM 1465 C CA . CYS A 1 190 ? 3.317 -7.079 9.640 1.00 80.94 190 CYS A CA 1
ATOM 1466 C C . CYS A 1 190 ? 3.395 -5.554 9.705 1.00 80.94 190 CYS A C 1
ATOM 1468 O O . CYS A 1 190 ? 2.563 -4.874 9.105 1.00 80.94 190 CYS A O 1
ATOM 1470 N N . GLU A 1 191 ? 4.412 -5.028 10.383 1.00 82.94 191 GLU A N 1
ATOM 1471 C CA . GLU A 1 191 ? 4.689 -3.591 10.411 1.00 82.94 191 GLU A CA 1
ATOM 1472 C C . GLU A 1 191 ? 5.131 -3.077 9.039 1.00 82.94 191 GLU A C 1
ATOM 1474 O O . GLU A 1 191 ? 5.912 -3.712 8.326 1.00 82.94 191 GLU A O 1
ATOM 1479 N N . THR A 1 192 ? 4.637 -1.902 8.664 1.00 79.50 192 THR A N 1
ATOM 1480 C CA . THR A 1 192 ? 5.035 -1.222 7.430 1.00 79.50 192 THR A CA 1
ATOM 1481 C C . THR A 1 192 ? 5.471 0.207 7.736 1.00 79.50 192 THR A C 1
ATOM 1483 O O . THR A 1 192 ? 5.181 0.762 8.797 1.00 79.50 192 THR A O 1
ATOM 1486 N N . THR A 1 193 ? 6.176 0.866 6.820 1.00 72.81 193 THR A N 1
ATOM 1487 C CA . THR A 1 193 ? 6.587 2.265 7.019 1.00 72.81 193 THR A CA 1
ATOM 1488 C C . THR A 1 193 ? 5.407 3.216 6.808 1.00 72.81 193 THR A C 1
ATOM 1490 O O . THR A 1 193 ? 4.434 2.913 6.11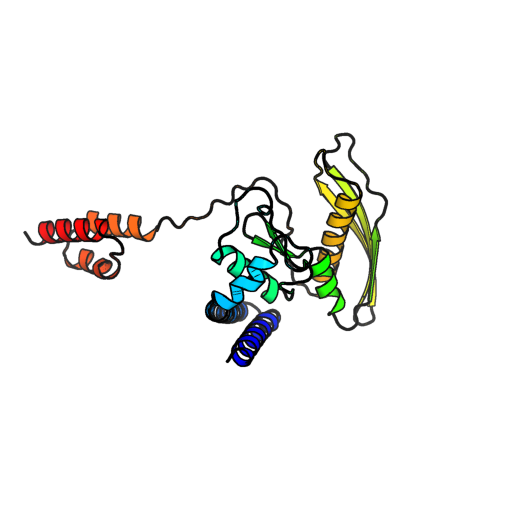0 1.00 72.81 193 THR A O 1
ATOM 1493 N N . ASP A 1 194 ? 5.395 4.352 7.511 1.00 63.44 194 ASP A N 1
ATOM 1494 C CA . ASP A 1 194 ? 4.359 5.370 7.317 1.00 63.44 194 ASP A CA 1
ATOM 1495 C C . ASP A 1 194 ? 4.815 6.367 6.246 1.00 63.44 194 ASP A C 1
ATOM 1497 O O . ASP A 1 194 ? 5.877 6.972 6.356 1.00 63.44 194 ASP A O 1
ATOM 1501 N N . GLY A 1 195 ? 4.027 6.505 5.179 1.00 57.78 195 GLY A N 1
ATOM 1502 C CA . GLY A 1 195 ? 4.314 7.412 4.069 1.00 57.78 195 GLY A CA 1
ATOM 1503 C C . GLY A 1 195 ? 3.943 8.842 4.384 1.00 57.78 195 GLY A C 1
ATOM 1504 O O . GLY A 1 195 ? 2.922 9.336 3.905 1.00 57.78 195 GLY A O 1
ATOM 1505 N N . GLU A 1 196 ? 4.760 9.502 5.196 1.00 49.22 196 GLU A N 1
ATOM 1506 C CA . GLU A 1 196 ? 4.707 10.948 5.382 1.00 49.22 196 GLU A CA 1
ATOM 1507 C C . GLU A 1 196 ? 6.031 11.554 4.930 1.00 49.22 196 GLU A C 1
ATOM 1509 O O . GLU A 1 196 ? 7.065 11.352 5.559 1.00 49.22 196 GLU A O 1
ATOM 1514 N N . VAL A 1 197 ? 6.013 12.303 3.826 1.00 40.03 197 VAL A N 1
ATOM 1515 C CA . VAL A 1 197 ? 7.180 13.101 3.436 1.00 40.03 197 VAL A CA 1
ATOM 1516 C C . VAL A 1 197 ? 7.299 14.271 4.391 1.00 40.03 197 VAL A C 1
ATOM 1518 O O . VAL A 1 197 ? 6.392 15.099 4.495 1.00 40.03 197 VAL A O 1
ATOM 1521 N N . GLN A 1 198 ? 8.452 14.371 5.033 1.00 37.84 198 GLN A N 1
ATOM 1522 C CA . GLN A 1 198 ? 9.076 15.648 5.338 1.00 37.84 198 GLN A CA 1
ATOM 1523 C C . GLN A 1 198 ? 10.506 15.552 4.838 1.00 37.84 198 GLN A C 1
ATOM 1525 O O . GLN A 1 198 ? 11.176 14.598 5.214 1.00 37.84 198 GLN A O 1
ATOM 1530 N N . ASP A 1 199 ? 10.892 16.492 3.971 1.00 34.16 199 ASP A N 1
ATOM 1531 C CA . ASP A 1 199 ? 12.245 16.930 3.593 1.00 34.16 199 ASP A CA 1
ATOM 1532 C C . ASP A 1 199 ? 13.426 16.099 4.117 1.00 34.16 199 ASP A C 1
ATOM 1534 O O . ASP A 1 199 ? 14.349 16.610 4.746 1.00 34.16 199 ASP A O 1
ATOM 1538 N N . LEU A 1 200 ? 13.439 14.808 3.817 1.00 31.28 200 LEU A N 1
ATOM 1539 C CA . LEU A 1 200 ? 14.675 14.077 3.693 1.00 31.28 200 LEU A CA 1
ATOM 1540 C C . LEU A 1 200 ? 15.001 14.207 2.217 1.00 31.28 200 LEU A C 1
ATOM 1542 O O . LEU A 1 200 ? 14.253 13.654 1.399 1.00 31.28 200 LEU A O 1
ATOM 1546 N N . PRO A 1 201 ? 16.058 14.948 1.829 1.00 29.06 201 PRO A N 1
ATOM 1547 C CA . PRO A 1 201 ? 16.654 14.658 0.547 1.00 29.06 201 PRO A CA 1
ATOM 1548 C C . PRO A 1 201 ? 16.887 13.153 0.570 1.00 29.06 201 PRO A C 1
ATOM 1550 O O . PRO A 1 201 ? 17.618 12.635 1.415 1.00 29.06 201 PRO A O 1
ATOM 1553 N N . TYR A 1 202 ? 16.199 12.434 -0.313 1.00 35.75 202 TYR A N 1
ATOM 1554 C CA . TYR A 1 202 ? 16.726 11.158 -0.723 1.00 35.75 202 TYR A CA 1
ATOM 1555 C C . TYR A 1 202 ? 18.060 11.553 -1.347 1.00 35.75 202 TYR A C 1
ATOM 1557 O O . TYR A 1 202 ? 18.113 12.036 -2.482 1.00 35.75 202 TYR A O 1
ATOM 1565 N N . GLU A 1 203 ? 19.143 11.440 -0.578 1.00 30.05 203 GLU A N 1
ATOM 1566 C CA . GLU A 1 203 ? 20.394 11.102 -1.206 1.00 30.05 203 GLU A CA 1
ATOM 1567 C C . GLU A 1 203 ? 20.053 9.802 -1.908 1.00 30.05 203 GLU A C 1
ATOM 1569 O O . GLU A 1 203 ? 19.983 8.724 -1.321 1.00 30.05 203 GLU A O 1
ATOM 1574 N N . LEU A 1 204 ? 19.778 9.929 -3.209 1.00 34.69 204 LEU A N 1
ATOM 1575 C CA . LEU A 1 204 ? 20.241 8.916 -4.112 1.00 34.69 204 LEU A CA 1
ATOM 1576 C C . LEU A 1 204 ? 21.660 8.682 -3.612 1.00 34.69 204 LEU A C 1
ATOM 1578 O O . LEU A 1 204 ? 22.540 9.517 -3.8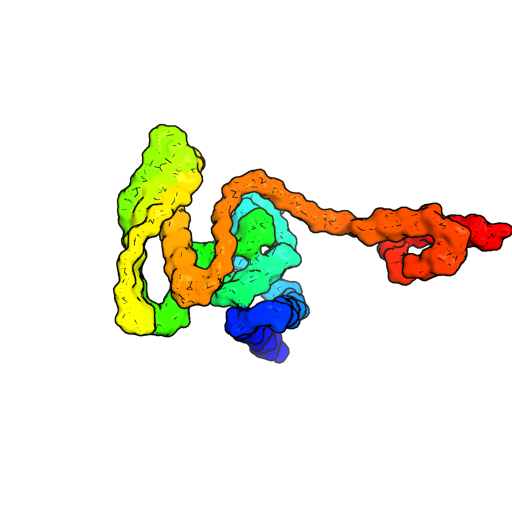46 1.00 34.69 204 LEU A O 1
ATOM 1582 N N . ILE A 1 205 ? 21.887 7.540 -2.971 1.00 30.39 205 ILE A N 1
ATOM 1583 C CA . ILE A 1 205 ? 23.116 6.833 -3.235 1.00 30.39 205 ILE A CA 1
ATOM 1584 C C . ILE A 1 205 ? 23.006 6.567 -4.737 1.00 30.39 205 ILE A C 1
ATOM 1586 O O . ILE A 1 205 ? 22.617 5.504 -5.205 1.00 30.39 205 ILE A O 1
ATOM 1590 N N . LYS A 1 206 ? 23.299 7.608 -5.529 1.00 33.41 206 LYS A N 1
ATOM 1591 C CA . LYS A 1 206 ? 24.054 7.431 -6.730 1.00 33.41 206 LYS A CA 1
ATOM 1592 C C . LYS A 1 206 ? 25.252 6.722 -6.149 1.00 33.41 206 LYS A C 1
ATOM 1594 O O . LYS A 1 206 ? 26.131 7.357 -5.570 1.00 33.41 206 LYS A O 1
ATOM 1599 N N . THR A 1 207 ? 25.267 5.411 -6.286 1.00 33.22 207 THR A N 1
ATOM 1600 C CA . THR A 1 207 ? 26.501 4.719 -6.558 1.00 33.22 207 THR A CA 1
ATOM 1601 C C . THR A 1 207 ? 27.052 5.374 -7.831 1.00 33.22 207 THR A C 1
ATOM 1603 O O . THR A 1 207 ? 27.028 4.821 -8.921 1.00 33.22 207 THR A O 1
ATOM 1606 N N . LYS A 1 208 ? 27.558 6.615 -7.702 1.00 36.50 208 LYS A N 1
ATOM 1607 C CA . LYS A 1 208 ? 28.821 6.955 -8.325 1.00 36.50 208 LYS A CA 1
ATOM 1608 C C . LYS A 1 208 ? 29.703 5.798 -7.900 1.00 36.50 208 LYS A C 1
ATOM 1610 O O . LYS A 1 208 ? 29.746 5.529 -6.699 1.00 36.50 208 LYS A O 1
ATOM 1615 N N . PRO A 1 209 ? 30.235 5.041 -8.855 1.00 42.88 209 PRO A N 1
ATOM 1616 C CA . PRO A 1 209 ? 30.738 3.715 -8.589 1.00 42.88 209 PRO A CA 1
ATOM 1617 C C . PRO A 1 209 ? 31.831 3.849 -7.532 1.00 42.88 209 PRO A C 1
ATOM 1619 O O . PRO A 1 209 ? 32.941 4.279 -7.833 1.00 42.88 209 PRO A O 1
ATOM 1622 N N . GLU A 1 210 ? 31.521 3.486 -6.282 1.00 46.62 210 GLU A N 1
ATOM 1623 C CA . GLU A 1 210 ? 32.533 3.293 -5.236 1.00 46.62 210 GLU A CA 1
ATOM 1624 C C . GLU A 1 210 ? 33.620 2.347 -5.755 1.00 46.62 210 GLU A C 1
ATOM 1626 O O . GLU A 1 210 ? 34.782 2.460 -5.377 1.00 46.62 210 GLU A O 1
ATOM 1631 N N . ASN A 1 211 ? 33.254 1.495 -6.717 1.00 61.28 211 ASN A N 1
ATOM 1632 C CA . ASN A 1 211 ? 34.157 0.641 -7.456 1.00 61.28 211 ASN A CA 1
ATOM 1633 C C . ASN A 1 211 ? 35.233 1.407 -8.250 1.00 61.28 211 ASN A C 1
ATOM 1635 O O . ASN A 1 211 ? 36.396 1.057 -8.127 1.00 61.28 211 ASN A O 1
ATOM 1639 N N . GLU A 1 212 ? 34.929 2.476 -9.000 1.00 65.94 212 GLU A N 1
ATOM 1640 C CA . GLU A 1 212 ? 35.962 3.156 -9.814 1.00 65.94 212 GLU A CA 1
ATOM 1641 C C . GLU A 1 212 ? 36.977 3.910 -8.951 1.00 65.94 212 GLU A C 1
ATOM 1643 O O . GLU A 1 212 ? 38.176 3.853 -9.213 1.00 65.94 212 GLU A O 1
ATOM 1648 N N . SER A 1 213 ? 36.514 4.579 -7.888 1.00 72.81 213 SER A N 1
ATOM 1649 C CA . SER A 1 213 ? 37.404 5.266 -6.942 1.00 72.81 213 SER A CA 1
ATOM 1650 C C . SER A 1 213 ? 38.278 4.268 -6.172 1.00 72.81 213 SER A C 1
ATOM 1652 O O . SER A 1 213 ? 39.471 4.507 -5.972 1.00 72.81 213 SER A O 1
ATOM 1654 N N . ASN A 1 214 ? 37.726 3.113 -5.783 1.00 77.50 214 ASN A N 1
ATOM 1655 C CA . ASN A 1 214 ? 38.498 2.049 -5.139 1.00 77.50 214 ASN A CA 1
ATOM 1656 C C . ASN A 1 214 ? 39.503 1.399 -6.096 1.00 77.50 214 ASN A C 1
ATOM 1658 O O . ASN A 1 214 ? 40.666 1.255 -5.728 1.00 77.50 214 ASN A O 1
ATOM 1662 N N . ILE A 1 215 ? 39.104 1.076 -7.328 1.00 80.19 215 ILE A N 1
ATOM 1663 C CA . ILE A 1 215 ? 39.992 0.490 -8.343 1.00 80.19 215 ILE A CA 1
ATOM 1664 C C . ILE A 1 215 ? 41.119 1.464 -8.685 1.00 80.19 215 ILE A C 1
ATOM 1666 O O . ILE A 1 215 ? 42.283 1.071 -8.686 1.00 80.19 215 ILE A O 1
ATOM 1670 N N . LYS A 1 216 ? 40.812 2.753 -8.868 1.00 85.69 216 LYS A N 1
ATOM 1671 C CA . LYS A 1 216 ? 41.820 3.799 -9.083 1.00 85.69 216 LYS A CA 1
ATOM 1672 C C . LYS A 1 216 ? 42.834 3.864 -7.938 1.00 85.69 216 LYS A C 1
ATOM 1674 O O . LYS A 1 216 ? 44.038 3.852 -8.180 1.00 85.69 216 LYS A O 1
ATOM 1679 N N . ASN A 1 217 ? 42.358 3.847 -6.692 1.00 83.38 217 ASN A N 1
ATOM 1680 C CA . ASN A 1 217 ? 43.223 3.821 -5.511 1.00 83.38 217 ASN A CA 1
ATOM 1681 C C . ASN A 1 217 ? 44.096 2.557 -5.438 1.00 83.38 217 ASN A C 1
ATOM 1683 O O . ASN A 1 217 ? 45.251 2.644 -5.017 1.00 83.38 217 ASN A O 1
ATOM 1687 N N . ILE A 1 218 ? 43.566 1.393 -5.827 1.00 80.94 218 ILE A N 1
ATOM 1688 C CA . ILE A 1 218 ? 44.322 0.133 -5.867 1.00 80.94 218 ILE A CA 1
ATOM 1689 C C . ILE A 1 218 ? 45.404 0.202 -6.950 1.00 80.94 218 ILE A C 1
ATOM 1691 O O . ILE A 1 218 ? 46.558 -0.111 -6.658 1.00 80.94 218 ILE A O 1
ATOM 1695 N N . ILE A 1 219 ? 45.082 0.690 -8.153 1.00 87.25 219 ILE A N 1
ATOM 1696 C CA . ILE A 1 219 ? 46.051 0.873 -9.246 1.00 87.25 219 ILE A CA 1
ATOM 1697 C C . ILE A 1 219 ? 47.185 1.811 -8.806 1.00 87.25 219 ILE A C 1
ATOM 1699 O O . ILE A 1 219 ? 48.362 1.470 -8.914 1.00 87.25 219 ILE A O 1
ATOM 1703 N N . GLU A 1 220 ? 46.857 2.973 -8.240 1.00 87.12 220 GLU A N 1
ATOM 1704 C CA . GLU A 1 220 ? 47.855 3.968 -7.832 1.00 87.12 220 GLU A CA 1
ATOM 1705 C C . GLU A 1 220 ? 48.780 3.460 -6.714 1.00 87.12 220 GLU A C 1
ATOM 1707 O O . GLU A 1 220 ? 49.989 3.728 -6.743 1.00 87.12 220 GLU A O 1
ATOM 1712 N N . LYS A 1 221 ? 48.238 2.698 -5.754 1.00 84.69 221 LYS A N 1
ATOM 1713 C CA . LYS A 1 221 ? 48.974 2.189 -4.583 1.00 84.69 221 LYS A CA 1
ATOM 1714 C C . LYS A 1 221 ? 49.683 0.856 -4.811 1.00 84.69 221 LYS A C 1
ATOM 1716 O O . LYS A 1 221 ? 50.529 0.510 -3.987 1.00 84.69 221 LYS A O 1
ATOM 1721 N N . SER A 1 222 ? 49.379 0.144 -5.897 1.00 85.06 222 SER A N 1
ATOM 1722 C CA . SER A 1 222 ? 50.037 -1.120 -6.242 1.00 85.06 222 SER A CA 1
ATOM 1723 C C . SER A 1 222 ? 51.538 -0.907 -6.441 1.00 85.06 222 SER A C 1
ATOM 1725 O O . SER A 1 222 ? 51.967 0.017 -7.142 1.00 85.06 222 SER A O 1
ATOM 1727 N N . LYS A 1 223 ? 52.344 -1.752 -5.795 1.00 84.31 223 LYS A N 1
ATOM 1728 C CA . LYS A 1 223 ? 53.816 -1.711 -5.842 1.00 84.31 223 LYS A CA 1
ATOM 1729 C C . LYS A 1 223 ? 54.411 -2.888 -6.601 1.00 84.31 223 LYS A C 1
ATOM 1731 O O . LYS A 1 223 ? 55.596 -2.862 -6.915 1.00 84.31 223 LYS A O 1
ATOM 1736 N N . THR A 1 224 ? 53.609 -3.909 -6.879 1.00 80.69 224 THR A N 1
ATOM 1737 C CA . THR A 1 224 ? 54.018 -5.092 -7.635 1.00 80.69 224 THR A CA 1
ATOM 1738 C C . THR A 1 224 ? 53.013 -5.397 -8.739 1.00 80.69 224 THR A C 1
ATOM 1740 O O . THR A 1 224 ? 51.847 -5.009 -8.664 1.00 80.69 224 THR A O 1
ATOM 1743 N N . VAL A 1 225 ? 53.468 -6.104 -9.773 1.00 81.50 225 VAL A N 1
ATOM 1744 C CA . VAL A 1 225 ? 52.617 -6.515 -10.901 1.00 81.50 225 VAL A CA 1
ATOM 1745 C C . VAL A 1 225 ? 51.479 -7.431 -10.432 1.00 81.50 225 VAL A C 1
ATOM 1747 O O . VAL A 1 225 ? 50.342 -7.259 -10.856 1.00 81.50 225 VAL A O 1
ATOM 1750 N N . SER A 1 226 ? 51.749 -8.332 -9.484 1.00 75.12 226 SER A N 1
ATOM 1751 C CA . SER A 1 226 ? 50.747 -9.260 -8.943 1.00 75.12 226 SER A CA 1
ATOM 1752 C C . SER A 1 226 ? 49.623 -8.568 -8.166 1.00 75.12 226 SER A C 1
ATOM 1754 O O . SER A 1 226 ? 48.493 -9.039 -8.193 1.00 75.12 226 SER A O 1
ATOM 1756 N N . GLU A 1 227 ? 49.901 -7.448 -7.491 1.00 75.88 227 GLU A N 1
ATOM 1757 C CA . GLU A 1 227 ? 48.862 -6.630 -6.841 1.00 75.88 227 GLU A CA 1
ATOM 1758 C C . GLU A 1 227 ? 47.971 -5.930 -7.870 1.00 75.88 227 GLU A C 1
ATOM 1760 O O . GLU A 1 227 ? 46.762 -5.804 -7.673 1.00 75.88 227 GLU A O 1
ATOM 1765 N N . LEU A 1 228 ? 48.569 -5.507 -8.986 1.00 81.62 228 LEU A N 1
ATOM 1766 C CA . LEU A 1 228 ? 47.877 -4.789 -10.043 1.00 81.62 228 LEU A CA 1
ATOM 1767 C C . LEU A 1 228 ? 46.977 -5.724 -10.868 1.00 81.62 228 LEU A C 1
ATOM 1769 O O . LEU A 1 228 ? 45.868 -5.347 -11.229 1.00 81.62 228 LEU A O 1
ATOM 1773 N N . GLU A 1 229 ? 47.385 -6.972 -11.108 1.00 82.19 229 GLU A N 1
ATOM 1774 C CA . GLU A 1 229 ? 46.592 -7.964 -11.855 1.00 82.19 229 GLU A CA 1
ATOM 1775 C C . GLU A 1 229 ? 45.227 -8.291 -11.228 1.00 82.19 229 GLU A C 1
ATOM 1777 O O . GLU A 1 229 ? 44.297 -8.626 -11.959 1.00 82.19 229 GLU A O 1
ATOM 1782 N N . ILE A 1 230 ? 45.064 -8.110 -9.912 1.00 76.69 230 ILE A N 1
ATOM 1783 C CA . ILE A 1 230 ? 43.814 -8.394 -9.179 1.00 76.69 230 ILE A CA 1
ATOM 1784 C C . ILE A 1 230 ? 42.635 -7.559 -9.703 1.00 76.69 230 ILE A C 1
ATOM 1786 O O . ILE A 1 230 ? 41.487 -7.998 -9.644 1.00 76.69 230 ILE A O 1
ATOM 1790 N N . VAL A 1 231 ? 42.904 -6.360 -10.228 1.00 80.38 231 VAL A N 1
ATOM 1791 C CA . VAL A 1 231 ? 41.866 -5.423 -10.692 1.00 80.38 231 VAL A CA 1
ATOM 1792 C C . VAL A 1 231 ? 41.688 -5.401 -12.212 1.00 80.38 231 VAL A C 1
ATOM 1794 O O . VAL A 1 231 ? 40.866 -4.638 -12.715 1.00 80.38 231 VAL A O 1
ATOM 1797 N N . LYS A 1 232 ? 42.416 -6.248 -12.954 1.00 80.69 232 LYS A N 1
ATOM 1798 C CA . LYS A 1 232 ? 42.405 -6.269 -14.426 1.00 80.69 232 LYS A CA 1
ATOM 1799 C C . LYS A 1 232 ? 41.015 -6.534 -15.012 1.00 80.69 232 LYS A C 1
ATOM 1801 O O . LYS A 1 232 ? 40.617 -5.870 -15.963 1.00 80.69 232 LYS A O 1
ATOM 1806 N N . ASP A 1 233 ? 40.258 -7.444 -14.406 1.00 78.19 233 ASP A N 1
ATOM 1807 C CA . ASP A 1 233 ? 38.915 -7.824 -14.872 1.00 78.19 233 ASP A CA 1
ATOM 1808 C C . ASP A 1 233 ? 37.818 -6.837 -14.423 1.00 78.19 233 ASP A C 1
ATOM 1810 O O . ASP A 1 233 ? 36.639 -7.031 -14.714 1.00 78.19 233 ASP A O 1
ATOM 1814 N N . GLN A 1 234 ? 38.191 -5.777 -13.696 1.00 77.81 234 GLN A N 1
ATOM 1815 C CA . GLN A 1 234 ? 37.271 -4.794 -13.114 1.00 77.81 234 GLN A CA 1
ATOM 1816 C C . GLN A 1 234 ? 37.367 -3.412 -13.788 1.00 77.81 234 GLN A C 1
ATOM 1818 O O . GLN A 1 234 ? 36.706 -2.465 -13.360 1.00 77.81 234 GLN A O 1
ATOM 1823 N N . LEU A 1 235 ? 38.167 -3.281 -14.852 1.00 82.00 235 LEU A N 1
ATOM 1824 C CA . LEU A 1 235 ? 38.357 -2.039 -15.605 1.00 82.00 235 LEU A CA 1
ATOM 1825 C C . LEU A 1 235 ? 37.107 -1.731 -16.445 1.00 82.00 235 LEU A C 1
ATOM 1827 O O . LEU A 1 235 ? 36.958 -2.185 -17.572 1.00 82.00 235 LEU A O 1
ATOM 1831 N N . ALA A 1 236 ? 36.174 -0.976 -15.867 1.00 76.38 236 ALA A N 1
ATOM 1832 C CA . ALA A 1 236 ? 34.883 -0.680 -16.490 1.00 76.38 236 ALA A CA 1
ATOM 1833 C C . ALA A 1 236 ? 34.889 0.571 -17.390 1.00 76.38 236 ALA A C 1
ATOM 1835 O O . ALA A 1 236 ? 33.904 0.830 -18.084 1.00 76.38 236 ALA A O 1
ATOM 1836 N N . THR A 1 237 ? 35.968 1.365 -17.370 1.00 80.25 237 THR A N 1
ATOM 1837 C CA . THR A 1 237 ? 36.066 2.631 -18.110 1.00 80.25 237 THR A CA 1
ATOM 1838 C C . THR A 1 237 ? 37.415 2.801 -18.817 1.00 80.25 237 THR A C 1
ATOM 1840 O O . THR A 1 237 ? 38.442 2.354 -18.296 1.00 80.25 237 THR A O 1
ATOM 1843 N N . PRO A 1 238 ? 37.454 3.523 -19.958 1.00 80.44 238 PRO A N 1
ATOM 1844 C CA . PRO A 1 238 ? 38.700 3.805 -20.683 1.00 80.44 238 PRO A CA 1
ATOM 1845 C C . PRO A 1 238 ? 39.751 4.554 -19.846 1.00 80.44 238 PRO A C 1
ATOM 1847 O O . PRO A 1 238 ? 40.956 4.412 -20.058 1.00 80.44 238 PRO A O 1
ATOM 1850 N N . GLU A 1 239 ? 39.307 5.355 -18.874 1.00 83.31 239 GLU A N 1
ATOM 1851 C CA . GLU A 1 239 ? 40.184 6.089 -17.955 1.00 83.31 239 GLU A CA 1
ATOM 1852 C C . GLU A 1 239 ? 40.937 5.145 -17.004 1.00 83.31 239 GLU A C 1
ATOM 1854 O O . GLU A 1 239 ? 42.131 5.335 -16.763 1.00 83.31 239 GLU A O 1
ATOM 1859 N N . LEU A 1 240 ? 40.271 4.099 -16.501 1.00 83.12 240 LEU A N 1
ATOM 1860 C CA . LEU A 1 240 ? 40.897 3.083 -15.654 1.00 83.12 240 LEU A CA 1
ATOM 1861 C C . LEU A 1 240 ? 41.835 2.175 -16.449 1.00 83.12 240 LEU A C 1
ATOM 1863 O O . LEU A 1 240 ? 42.911 1.851 -15.952 1.00 83.12 240 LEU A O 1
ATOM 1867 N N . GLU A 1 241 ? 41.476 1.809 -17.682 1.00 83.94 241 GLU A N 1
ATOM 1868 C CA . GLU A 1 241 ? 42.371 1.056 -18.573 1.00 83.94 241 GLU A CA 1
ATOM 1869 C C . GLU A 1 241 ? 43.662 1.825 -18.862 1.00 83.94 241 GLU A C 1
ATOM 1871 O O . GLU A 1 241 ? 44.756 1.262 -18.806 1.00 83.94 241 GLU A O 1
ATOM 1876 N N . THR A 1 242 ? 43.548 3.129 -19.121 1.00 87.06 242 THR A N 1
ATOM 1877 C CA . THR A 1 242 ? 44.709 3.992 -19.371 1.00 87.06 242 THR A CA 1
ATOM 1878 C C . THR A 1 242 ? 45.620 4.040 -18.144 1.00 87.06 242 THR A C 1
ATOM 1880 O O . THR A 1 242 ? 46.816 3.767 -18.252 1.00 87.06 242 THR A O 1
ATOM 1883 N N . LEU A 1 243 ? 45.049 4.280 -16.960 1.00 87.75 243 LEU A N 1
ATOM 1884 C CA . LEU A 1 243 ? 45.803 4.342 -15.706 1.00 87.75 243 LEU A CA 1
ATOM 1885 C C . LEU A 1 243 ? 46.454 2.998 -15.334 1.00 87.75 243 LEU A C 1
ATOM 1887 O O . LEU A 1 243 ? 47.597 2.958 -14.873 1.00 87.75 243 LEU A O 1
ATOM 1891 N N . TYR A 1 244 ? 45.741 1.890 -15.547 1.00 89.62 244 TYR A N 1
ATOM 1892 C CA . TYR A 1 244 ? 46.248 0.534 -15.343 1.00 89.62 244 TYR A CA 1
ATOM 1893 C C . TYR A 1 244 ? 47.469 0.263 -16.227 1.00 89.62 244 TYR A C 1
ATOM 1895 O O . TYR A 1 244 ? 48.500 -0.196 -15.735 1.00 89.62 244 TYR A O 1
ATOM 1903 N N . ASN A 1 245 ? 47.385 0.595 -17.518 1.00 88.19 245 ASN A N 1
ATOM 1904 C CA . ASN A 1 245 ? 48.467 0.371 -18.476 1.00 88.19 245 ASN A CA 1
ATOM 1905 C C . ASN A 1 245 ? 49.707 1.222 -18.163 1.00 88.19 245 ASN A C 1
ATOM 1907 O O . ASN A 1 245 ? 50.829 0.713 -18.212 1.00 88.19 245 ASN A O 1
ATOM 1911 N N . GLU A 1 246 ? 49.525 2.489 -17.779 1.00 89.62 246 GLU A N 1
ATOM 1912 C CA . GLU A 1 246 ? 50.620 3.367 -17.347 1.00 89.62 246 GLU A CA 1
ATOM 1913 C C . GLU A 1 246 ? 51.331 2.819 -16.103 1.00 89.62 246 GLU A C 1
ATOM 1915 O O . GLU A 1 246 ? 52.565 2.768 -16.044 1.00 89.62 246 GLU A O 1
ATOM 1920 N N . LYS A 1 247 ? 50.557 2.346 -15.119 1.00 88.50 247 LYS A N 1
ATOM 1921 C CA . LYS A 1 247 ? 51.104 1.767 -13.893 1.00 88.50 247 LYS A CA 1
ATOM 1922 C C . LYS A 1 247 ? 51.807 0.433 -14.152 1.00 88.50 247 LYS A C 1
ATOM 1924 O O . LYS A 1 247 ? 52.931 0.260 -13.678 1.00 88.50 247 LYS A O 1
ATOM 1929 N N . MET A 1 248 ? 51.211 -0.463 -14.941 1.00 86.69 248 MET A N 1
ATOM 1930 C CA . MET A 1 248 ? 51.829 -1.727 -15.364 1.00 86.69 248 MET A CA 1
ATOM 1931 C C . MET A 1 248 ? 53.171 -1.477 -16.055 1.00 86.69 248 MET A C 1
ATOM 1933 O O . MET A 1 248 ? 54.167 -2.116 -15.728 1.00 86.69 248 MET A O 1
ATOM 1937 N N . PHE A 1 249 ? 53.232 -0.494 -16.956 1.00 87.44 249 PHE A N 1
ATOM 1938 C CA . PHE A 1 249 ? 54.473 -0.127 -17.632 1.00 87.44 249 PHE A CA 1
ATOM 1939 C C . PHE A 1 249 ? 55.536 0.420 -16.665 1.00 87.44 249 PHE A C 1
ATOM 1941 O O . PHE A 1 249 ? 56.721 0.135 -16.828 1.00 87.44 249 PHE A O 1
ATOM 1948 N N . SER A 1 250 ? 55.129 1.175 -15.638 1.00 86.75 250 SER A N 1
ATOM 1949 C CA . SER A 1 250 ? 56.047 1.699 -14.616 1.00 86.75 250 SER A CA 1
ATOM 1950 C C . SER A 1 250 ? 56.634 0.624 -13.693 1.00 86.75 250 SER A C 1
ATOM 1952 O O . SER A 1 250 ? 57.754 0.790 -13.223 1.00 86.75 250 SER A O 1
ATOM 1954 N N . LEU A 1 251 ? 55.895 -0.464 -13.444 1.00 82.56 251 LEU A N 1
ATOM 1955 C CA . LEU A 1 251 ? 56.295 -1.562 -12.554 1.00 82.56 251 LEU A CA 1
ATOM 1956 C C . LEU A 1 251 ? 57.098 -2.662 -13.266 1.00 82.56 251 LEU A C 1
ATOM 1958 O O . LEU A 1 251 ? 57.739 -3.470 -12.601 1.00 82.56 251 LEU A O 1
ATOM 1962 N N . CYS A 1 252 ? 57.060 -2.698 -14.601 1.00 74.81 252 CYS A N 1
ATOM 1963 C CA . CYS A 1 252 ? 57.817 -3.634 -15.439 1.00 74.81 252 CYS A CA 1
ATOM 1964 C C . CYS A 1 252 ? 59.165 -3.070 -15.940 1.00 74.81 252 CYS A C 1
ATOM 1966 O O . CYS A 1 252 ? 59.811 -3.706 -16.776 1.00 74.81 252 CYS A O 1
ATOM 1968 N N . LYS A 1 253 ? 59.569 -1.882 -15.472 1.00 62.34 253 LYS A N 1
ATOM 1969 C CA . LYS A 1 253 ? 60.909 -1.304 -15.665 1.00 62.34 253 LYS A CA 1
ATOM 1970 C C . LYS A 1 253 ? 61.816 -1.637 -14.489 1.00 62.34 253 LYS A C 1
ATOM 1972 O O . LYS A 1 253 ? 63.013 -1.870 -14.758 1.00 62.34 253 LYS A O 1
#

Secondary structure (DSSP, 8-state):
-HHHHHHHHHHHHHHHHHGGG--HHHHHHHHHHHHHHHHHHS-HHHHHHHHHTBTSSSSBEETTSSSS----HHHHHHHHHHHHHTT--SSTT-EEEETTEEEE-HHHHHHHHHTSTT-EEEEEE---EE-TTSSEEEEEEEEEEEETTEEEEEEEEEEEE--TT--HHHHHHHHHHHHHHHHHHHHH---------------------HHHHHHHHHHHH--SHHHHHTTGGG--SHHHHHHHHHHHHHH--

Foldseek 3Di:
DVVVLVVQLVVLLVQLLVLLVPDDPSSVVSNVVSLVSLVVSCDPVNLVVLVVCEPHQFFAYEPPPPDPDDDDSVLVSVQQSVLSSVVFHRTNRQWYAYLSHIDGFLRVLVVVQVPPPQKDKDKDKDQWDADPVNQKIKIWIWIWMAHPRDTDTDIDIDIDTGDPPQDSVNVVRLVSRVVSLVVSCVVSVDDDDRPDDDDDNPPPPPCPPPLVVVLLVQLVPDQAPVSLVVCVVVCPDPVSVVSSVVSNVVRVD

Sequence (253 aa):
MENDSIKLLNEGIAKGLEANNLTGFEKAFKLSEAMVVLESLLTDDYMKPIIAMKGSRLGFKTDKDTKGDSYSKEIIKRCLIEAVLMGVQPVGNHFNIIAGNAYITREGYGYLLSNIQGLSYSIINELPRIANDKTSAAIEMNIKYTYKGNSNSVKVPIALKMDSYTSVDAIIGKATRKARKWLYEAITGCETTDGEVQDLPYELIKTKPENESNIKNIIEKSKTVSELEIVKDQLATPELETLYNEKMFSLCK